Protein AF-0000000082585044 (afdb_homodimer)

InterPro domains:
  IPR000644 CBS domain [PF00571] (3-57)
  IPR000644 CBS domain [PF00571] (98-147)
  IPR000644 CBS domain [PS51371] (7-63)
  IPR000644 CBS domain [PS51371] (92-153)
  IPR000644 CBS domain [SM00116] (10-58)
  IPR000644 CBS domain [SM00116] (99-147)
  IPR046342 CBS domain superfamily [G3DSA:3.10.580.10] (1-152)
  IPR046342 CBS domain superfamily [SSF54631] (1-150)
  IPR051257 Diverse Function CBS-Domain-Containing Protein [PTHR43080] (1-147)

Foldseek 3Di:
DFLLVQFAQPFDAAEQQDAQLRVVVVCVVVVHFKHFYAYPVQAGQWIDGVVLSVVQLPQVCPVPDDPVVCVPVHDDVRSVVSCVVRRGPGPVVRTGGPPAAAAERGDDLVVVCVDVVVDVDQKHFYAYPVRHGRGMDGPVSSVVCCCVCPVVVD/DFQLVQFAQPFDAAEQQDAQLRVVVVCVVVVHFKHFYAYPVQAGQWIDGVVLSVVQLPQPCVVPDDPVVCVPPVDPVRSVVSCVVRRGPGPVVRTGGPPAAAAERGDDLVVVCVDVVVDVDQKHFYAYPVRHGRGMDGPVSSVVCCCVCPVVVD

Solvent-accessible surface area (backbone atoms only — not comparable to full-atom values): 16872 Å² total; per-residue (Å²): 106,42,34,63,78,64,43,44,63,88,62,70,65,40,50,68,79,31,26,38,45,55,50,52,49,50,28,54,77,66,71,45,60,58,33,46,22,23,47,97,82,39,28,65,57,30,37,42,38,48,64,51,51,49,50,66,40,50,61,72,58,61,83,74,52,53,83,62,57,53,66,70,84,46,70,68,67,47,43,48,51,34,42,66,71,43,35,78,38,55,36,67,81,67,32,46,66,67,89,75,70,63,44,40,50,80,35,42,52,66,58,51,48,56,49,48,48,72,36,96,55,59,64,33,46,21,24,48,98,83,41,28,62,60,23,34,39,37,55,66,48,52,52,44,46,44,42,44,56,59,67,62,62,101,105,43,33,63,78,64,42,44,61,88,62,69,68,41,50,65,79,32,27,36,46,54,49,52,51,50,30,52,77,67,72,44,62,56,34,46,23,21,46,98,81,40,26,66,57,31,37,42,38,47,64,49,51,48,50,66,40,50,61,74,58,59,82,75,48,53,82,64,57,48,72,71,70,56,51,75,67,44,47,51,50,34,41,66,70,43,34,78,37,54,36,67,81,68,31,46,65,66,93,75,70,64,44,40,50,80,36,40,52,66,58,50,48,56,49,48,46,71,36,94,56,58,63,34,47,20,25,48,97,82,40,28,63,60,24,35,41,38,56,66,47,51,50,44,47,44,43,43,56,60,68,62,62,101

Nearest PDB structures (foldseek):
  4esy-assembly1_B  TM=7.626E-01  e=1.268E-11  Sphaerobacter thermophilus DSM 20745
  1xkf-assembly2_A  TM=8.809E-01  e=3.007E-10  Mycobacterium 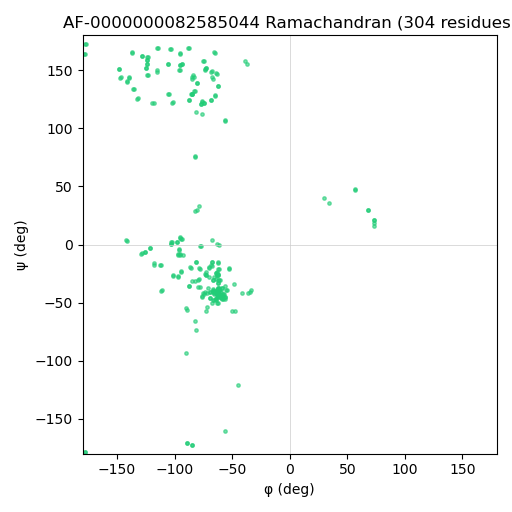tuberculosis
  2o16-assembly2_B  TM=8.945E-01  e=1.053E-09  Vibrio cholerae
  4noc-assembly2_C-2  TM=7.895E-01  e=6.677E-09  Kribbella flavida DSM 17836
  4noc-assembly1_B  TM=7.896E-01  e=2.353E-07  Kribbella flavida DSM 17836

Structure (mmCIF, N/CA/C/O backbone):
data_AF-0000000082585044-model_v1
#
loop_
_entity.id
_entity.type
_entity.pdbx_description
1 polymer 'CBS domain-containing protein'
#
loop_
_atom_site.group_PDB
_atom_site.id
_atom_site.type_symbol
_atom_site.label_atom_id
_atom_site.label_alt_id
_atom_site.label_comp_id
_atom_site.label_asym_id
_atom_site.label_entity_id
_atom_site.label_seq_id
_atom_site.pdbx_PDB_ins_code
_atom_site.Cartn_x
_atom_site.Cartn_y
_atom_site.Cartn_z
_atom_site.occupancy
_atom_site.B_iso_or_equiv
_atom_site.auth_seq_id
_atom_site.auth_comp_id
_atom_site.auth_asym_id
_atom_site.auth_atom_id
_atom_site.pdbx_PDB_model_num
ATOM 1 N N . MET A 1 1 ? -2.727 20.312 13.016 1 83.81 1 MET A N 1
ATOM 2 C CA . MET A 1 1 ? -1.832 19.266 13.484 1 83.81 1 MET A CA 1
ATOM 3 C C . MET A 1 1 ? -0.63 19.109 12.555 1 83.81 1 MET A C 1
ATOM 5 O O . MET A 1 1 ? -0.781 19.109 11.336 1 83.81 1 MET A O 1
ATOM 9 N N . LYS A 1 2 ? 0.474 19.016 13.242 1 92.62 2 LYS A N 1
ATOM 10 C CA . LYS A 1 2 ? 1.707 19 12.461 1 92.62 2 LYS A CA 1
ATOM 11 C C . LYS A 1 2 ? 2.176 17.578 12.188 1 92.62 2 LYS A C 1
ATOM 13 O O . LYS A 1 2 ? 1.853 16.656 12.938 1 92.62 2 LYS A O 1
ATOM 18 N N . VAL A 1 3 ? 2.936 17.438 11.086 1 94.5 3 VAL A N 1
ATOM 19 C CA . VAL A 1 3 ? 3.451 16.141 10.633 1 94.5 3 VAL A CA 1
ATOM 20 C C . VAL A 1 3 ? 4.238 15.477 11.766 1 94.5 3 VAL A C 1
ATOM 22 O O . VAL A 1 3 ? 4.102 14.273 12 1 94.5 3 VAL A O 1
ATOM 25 N N . LYS A 1 4 ? 4.977 16.25 12.5 1 94.44 4 LYS A N 1
ATOM 26 C CA . LYS A 1 4 ? 5.824 15.711 13.562 1 94.44 4 LYS A CA 1
ATOM 27 C C . LYS A 1 4 ? 4.992 15.008 14.633 1 94.44 4 LYS A C 1
ATOM 29 O O . LYS A 1 4 ? 5.5 14.164 15.375 1 94.44 4 LYS A O 1
ATOM 34 N N . ASP A 1 5 ? 3.711 15.328 14.727 1 90.31 5 ASP A N 1
ATOM 35 C CA . ASP A 1 5 ? 2.84 14.812 15.773 1 90.31 5 ASP A CA 1
ATOM 36 C C . ASP A 1 5 ? 2.33 13.414 15.43 1 90.31 5 ASP A C 1
ATOM 38 O O . ASP A 1 5 ? 1.813 12.703 16.297 1 90.31 5 ASP A O 1
ATOM 42 N N . PHE A 1 6 ? 2.48 13 14.148 1 88.69 6 PHE A N 1
ATOM 43 C CA . PHE A 1 6 ? 1.866 11.719 13.82 1 88.69 6 PHE A CA 1
ATOM 44 C C . PHE A 1 6 ? 2.752 10.914 12.875 1 88.69 6 PHE A C 1
ATOM 46 O O . PHE A 1 6 ? 2.395 9.812 12.469 1 88.69 6 PHE A O 1
ATOM 53 N N . MET A 1 7 ? 3.893 11.445 12.578 1 92.19 7 MET A N 1
ATOM 54 C CA . MET A 1 7 ? 4.816 10.688 11.734 1 92.19 7 MET A CA 1
ATOM 55 C C . MET A 1 7 ? 5.469 9.562 12.523 1 92.19 7 MET A C 1
ATOM 57 O O . MET A 1 7 ? 5.488 9.586 13.75 1 92.19 7 MET A O 1
ATOM 61 N N . ILE A 1 8 ? 5.934 8.578 11.75 1 92.62 8 ILE A N 1
ATOM 62 C CA . ILE A 1 8 ? 6.805 7.555 12.32 1 92.62 8 ILE A CA 1
ATOM 63 C C . ILE A 1 8 ? 8.25 8.039 12.305 1 92.62 8 ILE A C 1
ATOM 65 O O . ILE A 1 8 ? 8.758 8.461 11.266 1 92.62 8 ILE A O 1
ATOM 69 N N . THR A 1 9 ? 8.914 7.922 13.492 1 92.81 9 THR A N 1
ATOM 70 C CA . THR A 1 9 ? 10.258 8.484 13.594 1 92.81 9 THR A CA 1
ATOM 71 C C . THR A 1 9 ? 11.312 7.391 13.469 1 92.81 9 THR A C 1
ATOM 73 O O . THR A 1 9 ? 12.477 7.676 13.172 1 92.81 9 THR A O 1
ATOM 76 N N . ASP A 1 10 ? 10.961 6.188 13.828 1 92.44 10 ASP A N 1
ATOM 77 C CA . ASP A 1 10 ? 11.883 5.078 13.625 1 92.44 10 ASP A CA 1
ATOM 78 C C . ASP A 1 10 ? 11.812 4.562 12.188 1 92.44 10 ASP A C 1
ATOM 80 O O . ASP A 1 10 ? 11.344 3.445 11.945 1 92.44 10 ASP A O 1
ATOM 84 N N . VAL A 1 11 ? 12.414 5.363 11.344 1 94.5 11 VAL A N 1
ATOM 85 C CA . VAL A 1 11 ? 12.258 5.125 9.914 1 94.5 11 VAL A CA 1
ATOM 86 C C . VAL A 1 11 ? 13.234 4.047 9.461 1 94.5 11 VAL A C 1
ATOM 88 O O . VAL A 1 11 ? 14.414 4.086 9.805 1 94.5 11 VAL A O 1
ATOM 91 N N . ILE A 1 12 ? 12.734 3.111 8.727 1 96.81 12 ILE A N 1
ATOM 92 C CA . ILE A 1 12 ? 13.57 2.133 8.031 1 96.81 12 ILE A CA 1
ATOM 93 C C . ILE A 1 12 ? 13.969 2.672 6.664 1 96.81 12 ILE A C 1
ATOM 95 O O . ILE A 1 12 ? 13.117 3.115 5.891 1 96.81 12 ILE A O 1
ATOM 99 N N . THR A 1 13 ? 15.234 2.725 6.418 1 97.75 13 THR A N 1
ATOM 100 C CA . THR A 1 13 ? 15.75 3.24 5.152 1 97.75 13 THR A CA 1
ATOM 101 C C . THR A 1 13 ? 16.641 2.207 4.469 1 97.75 13 THR A C 1
ATOM 103 O O . THR A 1 13 ? 17.047 1.228 5.094 1 97.75 13 THR A O 1
ATOM 106 N N . ALA A 1 14 ? 16.797 2.365 3.209 1 98 14 ALA A N 1
ATOM 107 C CA . ALA A 1 14 ? 17.844 1.666 2.465 1 98 14 ALA A CA 1
ATOM 108 C C . ALA A 1 14 ? 18.984 2.611 2.105 1 98 14 ALA A C 1
ATOM 110 O O . ALA A 1 14 ? 18.797 3.828 2.041 1 98 14 ALA A O 1
ATOM 111 N N . ASN A 1 15 ? 20.047 1.96 1.933 1 97.38 15 ASN A N 1
ATOM 112 C CA . ASN A 1 15 ? 21.234 2.711 1.522 1 97.38 15 ASN A CA 1
ATOM 113 C C . ASN A 1 15 ? 21.391 2.73 0.004 1 97.38 15 ASN A C 1
ATOM 115 O O . ASN A 1 15 ? 20.969 1.797 -0.679 1 97.38 15 ASN A O 1
ATOM 119 N N . GLU A 1 16 ? 22.109 3.803 -0.477 1 96.56 16 GLU A N 1
ATOM 120 C CA . GLU A 1 16 ? 22.281 3.963 -1.918 1 96.56 16 GLU A CA 1
ATOM 121 C C . GLU A 1 16 ? 23.047 2.781 -2.518 1 96.56 16 GLU A C 1
ATOM 123 O O . GLU A 1 16 ? 22.969 2.537 -3.723 1 96.56 16 GLU A O 1
ATOM 128 N N . ASN A 1 17 ? 23.703 2.002 -1.692 1 97.81 17 ASN A N 1
ATOM 129 C CA . ASN A 1 17 ? 24.5 0.882 -2.178 1 97.81 17 ASN A CA 1
ATOM 130 C C . ASN A 1 17 ? 23.781 -0.448 -1.976 1 97.81 17 ASN A C 1
ATOM 132 O O . ASN A 1 17 ? 24.312 -1.506 -2.312 1 97.81 17 ASN A O 1
ATOM 136 N N . SER A 1 18 ? 22.625 -0.39 -1.48 1 98 18 SER A N 1
ATOM 137 C CA . SER A 1 18 ? 21.859 -1.611 -1.274 1 98 18 SER A CA 1
ATOM 138 C C . SER A 1 18 ? 21.547 -2.299 -2.6 1 98 18 SER A C 1
ATOM 140 O O . SER A 1 18 ? 21.375 -1.636 -3.623 1 98 18 SER A O 1
ATOM 142 N N . THR A 1 19 ? 21.484 -3.59 -2.553 1 98.12 19 THR A N 1
ATOM 143 C CA . THR A 1 19 ? 21.016 -4.352 -3.705 1 98.12 19 THR A CA 1
ATOM 144 C C . THR A 1 19 ? 19.5 -4.508 -3.666 1 98.12 19 THR A C 1
ATOM 146 O O . THR A 1 19 ? 18.875 -4.246 -2.641 1 98.12 19 THR A O 1
ATOM 149 N N . ILE A 1 20 ? 18.969 -4.98 -4.773 1 97.38 20 ILE A N 1
ATOM 150 C CA . ILE A 1 20 ? 17.547 -5.273 -4.852 1 97.38 20 ILE A CA 1
ATOM 151 C C . ILE A 1 20 ? 17.172 -6.352 -3.834 1 97.38 20 ILE A C 1
ATOM 153 O O . ILE A 1 20 ? 16.188 -6.23 -3.121 1 97.38 20 ILE A O 1
ATOM 157 N N . LYS A 1 21 ? 18.031 -7.305 -3.697 1 96.81 21 LYS A N 1
ATOM 158 C CA . LYS A 1 21 ? 17.812 -8.375 -2.732 1 96.81 21 LYS A CA 1
ATOM 159 C C . LYS A 1 21 ? 17.797 -7.836 -1.305 1 96.81 21 LYS A C 1
ATOM 161 O O . LYS A 1 21 ? 16.953 -8.234 -0.493 1 96.81 21 LYS A O 1
ATOM 166 N N . ASP A 1 22 ? 18.688 -6.941 -1.011 1 97.25 22 ASP A N 1
ATOM 167 C CA . ASP A 1 22 ? 18.734 -6.332 0.314 1 97.25 22 ASP A CA 1
ATOM 168 C C . ASP A 1 22 ? 17.422 -5.617 0.641 1 97.25 22 ASP A C 1
ATOM 170 O O . ASP A 1 22 ? 16.891 -5.754 1.745 1 97.25 22 ASP A O 1
ATOM 174 N N . VAL A 1 23 ? 16.969 -4.879 -0.297 1 97.75 23 VAL A N 1
ATOM 175 C CA . VAL A 1 23 ? 15.758 -4.086 -0.083 1 97.75 23 VAL A CA 1
ATOM 176 C C . VAL A 1 23 ? 14.547 -5.008 0.022 1 97.75 23 VAL A C 1
ATOM 178 O O . VAL A 1 23 ? 13.664 -4.797 0.862 1 97.75 23 VAL A O 1
ATOM 181 N N . MET A 1 24 ? 14.484 -6.031 -0.797 1 96.75 24 MET A N 1
ATOM 182 C CA . MET A 1 24 ? 13.398 -7.008 -0.676 1 96.75 24 MET A CA 1
ATOM 183 C C . MET A 1 24 ? 13.359 -7.602 0.728 1 96.75 24 MET A C 1
ATOM 185 O O . MET A 1 24 ? 12.297 -7.684 1.34 1 96.75 24 MET A O 1
ATOM 189 N N . LYS A 1 25 ? 14.5 -7.953 1.212 1 96.88 25 LYS A N 1
ATOM 190 C CA . LYS A 1 25 ? 14.602 -8.5 2.562 1 96.88 25 LYS A CA 1
ATOM 191 C C . LYS A 1 25 ? 14.117 -7.492 3.602 1 96.88 25 LYS A C 1
ATOM 193 O O . LYS A 1 25 ? 13.391 -7.848 4.531 1 96.88 25 LYS A O 1
ATOM 198 N N . THR A 1 26 ? 14.539 -6.309 3.438 1 97.31 26 THR A N 1
ATOM 199 C CA . THR A 1 26 ? 14.156 -5.238 4.348 1 97.31 26 THR A CA 1
ATOM 200 C C . THR A 1 26 ? 12.633 -5.082 4.387 1 97.31 26 THR A C 1
ATOM 202 O O . THR A 1 26 ? 12.047 -4.973 5.465 1 97.31 26 THR A O 1
ATOM 205 N N . LEU A 1 27 ? 11.977 -5.082 3.215 1 95.81 27 LEU A N 1
ATOM 206 C CA . LEU A 1 27 ? 10.531 -4.914 3.143 1 95.81 27 LEU A CA 1
ATOM 207 C C . LEU A 1 27 ? 9.812 -6.086 3.803 1 95.81 27 LEU A C 1
ATOM 209 O O . LEU A 1 27 ? 8.852 -5.887 4.551 1 95.81 27 LEU A O 1
ATOM 213 N N . VAL A 1 28 ? 10.336 -7.266 3.58 1 94.62 28 VAL A N 1
ATOM 214 C CA . VAL A 1 28 ? 9.711 -8.477 4.105 1 94.62 28 VAL A CA 1
ATOM 215 C C . VAL A 1 28 ? 9.852 -8.516 5.625 1 94.62 28 VAL A C 1
ATOM 217 O O . VAL A 1 28 ? 8.859 -8.695 6.34 1 94.62 28 VAL A O 1
ATOM 220 N N . ILE A 1 29 ? 11.008 -8.242 6.156 1 95.38 29 ILE A N 1
ATOM 221 C CA . ILE A 1 29 ? 11.312 -8.344 7.578 1 95.38 29 ILE A CA 1
ATOM 222 C C . ILE A 1 29 ? 10.516 -7.301 8.359 1 95.38 29 ILE A C 1
ATOM 224 O O . ILE A 1 29 ? 9.992 -7.59 9.438 1 95.38 29 ILE A O 1
ATOM 228 N N . ASN A 1 30 ? 10.406 -6.18 7.777 1 94.31 30 ASN A N 1
ATOM 229 C CA . ASN A 1 30 ? 9.773 -5.082 8.5 1 94.31 30 ASN A CA 1
ATOM 230 C C . ASN A 1 30 ? 8.297 -4.953 8.148 1 94.31 30 ASN A C 1
ATOM 232 O O . ASN A 1 30 ? 7.598 -4.102 8.695 1 94.31 30 ASN A O 1
ATOM 236 N N . LYS A 1 31 ? 7.793 -5.734 7.215 1 91.12 31 LYS A N 1
ATOM 237 C CA . LYS A 1 31 ? 6.395 -5.754 6.789 1 91.12 31 LYS A CA 1
ATOM 238 C C . LYS A 1 31 ? 5.945 -4.375 6.32 1 91.12 31 LYS A C 1
ATOM 240 O O . LYS A 1 31 ? 4.902 -3.875 6.754 1 91.12 31 LYS A O 1
ATOM 245 N N . ILE A 1 32 ? 6.789 -3.789 5.48 1 91.88 32 ILE A N 1
ATOM 246 C CA . ILE A 1 32 ? 6.473 -2.482 4.914 1 91.88 32 ILE A CA 1
ATOM 247 C C . ILE A 1 32 ? 6.508 -2.559 3.389 1 91.88 32 ILE A C 1
ATOM 249 O O . ILE A 1 32 ? 7.07 -3.496 2.82 1 91.88 32 ILE A O 1
ATOM 253 N N . GLY A 1 33 ? 5.887 -1.577 2.713 1 91.75 33 GLY A N 1
ATOM 254 C CA . GLY A 1 33 ? 5.711 -1.646 1.27 1 91.75 33 GLY A CA 1
ATOM 255 C C . GLY A 1 33 ? 6.68 -0.759 0.51 1 91.75 33 GLY A C 1
ATOM 256 O O . GLY A 1 33 ? 6.613 -0.665 -0.718 1 91.75 33 GLY A O 1
ATOM 257 N N . GLY A 1 34 ? 7.551 -0.061 1.236 1 93.62 34 GLY A N 1
ATOM 258 C CA . GLY A 1 34 ? 8.531 0.832 0.634 1 93.62 34 GLY A CA 1
ATOM 259 C C . GLY A 1 34 ? 9.438 1.492 1.651 1 93.62 34 GLY A C 1
ATOM 260 O O . GLY A 1 34 ? 9.164 1.462 2.852 1 93.62 34 GLY A O 1
ATOM 261 N N . VAL A 1 35 ? 10.523 2.031 1.113 1 96.5 35 VAL A N 1
ATOM 262 C CA . VAL A 1 35 ? 11.484 2.691 1.988 1 96.5 35 VAL A CA 1
ATOM 263 C C . VAL A 1 35 ? 12.141 3.861 1.253 1 96.5 35 VAL A C 1
ATOM 265 O O . VAL A 1 35 ? 12.367 3.793 0.043 1 96.5 35 VAL A O 1
ATOM 268 N N . PRO A 1 36 ? 12.383 4.906 2.02 1 97.56 36 PRO A N 1
ATOM 269 C CA . PRO A 1 36 ? 13.289 5.906 1.45 1 97.56 36 PRO A CA 1
ATOM 270 C C . PRO A 1 36 ? 14.719 5.391 1.309 1 97.56 36 PRO A C 1
ATOM 272 O O . PRO A 1 36 ? 15.148 4.527 2.078 1 97.56 36 PRO A O 1
ATOM 275 N N . ILE A 1 37 ? 15.398 5.898 0.298 1 98.5 37 ILE A N 1
ATOM 276 C CA . ILE A 1 37 ? 16.812 5.621 0.108 1 98.5 37 ILE A CA 1
ATOM 277 C C . ILE A 1 37 ? 17.641 6.852 0.495 1 98.5 37 ILE A C 1
ATOM 279 O O . ILE A 1 37 ? 17.344 7.969 0.066 1 98.5 37 ILE A O 1
ATOM 283 N N . VAL A 1 38 ? 18.625 6.609 1.318 1 98.5 38 VAL A N 1
ATOM 284 C CA . VAL A 1 38 ? 19.406 7.734 1.824 1 98.5 38 VAL A CA 1
ATOM 285 C C . VAL A 1 38 ? 20.875 7.52 1.507 1 98.5 38 VAL A C 1
ATOM 287 O O . VAL A 1 38 ? 21.312 6.387 1.281 1 98.5 38 VAL A O 1
ATOM 290 N N . ASN A 1 39 ? 21.594 8.602 1.439 1 98.19 39 ASN A N 1
ATOM 291 C CA . ASN A 1 39 ? 23.047 8.516 1.284 1 98.19 39 ASN A CA 1
ATOM 292 C C . ASN A 1 39 ? 23.75 8.445 2.635 1 98.19 39 ASN A C 1
ATOM 294 O O . ASN A 1 39 ? 23.109 8.25 3.668 1 98.19 39 ASN A O 1
ATOM 298 N N . GLU A 1 40 ? 25.062 8.547 2.629 1 97.12 40 GLU A N 1
ATOM 299 C CA . GLU A 1 40 ? 25.891 8.406 3.83 1 97.12 40 GLU A CA 1
ATOM 300 C C . GLU A 1 40 ? 25.562 9.5 4.844 1 97.12 40 GLU A C 1
ATOM 302 O O . GLU A 1 40 ? 25.766 9.32 6.047 1 97.12 40 GLU A O 1
ATOM 307 N N . GLU A 1 41 ? 25.062 10.602 4.383 1 97.56 41 GLU A N 1
ATOM 308 C CA . GLU A 1 41 ? 24.734 11.711 5.262 1 97.56 41 GLU A CA 1
ATOM 309 C C . GLU A 1 41 ? 23.266 11.648 5.703 1 97.56 41 GLU A C 1
ATOM 311 O O . GLU A 1 41 ? 22.734 12.617 6.25 1 97.56 41 GLU A O 1
ATOM 316 N N . ASN A 1 42 ? 22.562 10.641 5.359 1 97.31 42 ASN A N 1
ATOM 317 C CA . ASN A 1 42 ? 21.156 10.406 5.699 1 97.31 42 ASN A CA 1
ATOM 318 C C . ASN A 1 42 ? 20.234 11.328 4.918 1 97.31 42 ASN A C 1
ATOM 320 O O . ASN A 1 42 ? 19.109 11.594 5.348 1 97.31 42 ASN A O 1
ATOM 324 N N . LYS A 1 43 ? 20.734 11.82 3.834 1 98.19 43 LYS A N 1
ATOM 325 C CA . LYS A 1 43 ? 19.922 12.656 2.965 1 98.19 43 LYS A CA 1
ATOM 326 C C . LYS A 1 43 ? 19.094 11.805 1.999 1 98.19 43 LYS A C 1
ATOM 328 O O . LYS A 1 43 ? 19.594 10.805 1.475 1 98.19 43 LYS A O 1
ATOM 333 N N . LEU A 1 44 ? 17.891 12.266 1.755 1 98.19 44 LEU A N 1
ATOM 334 C CA . LEU A 1 44 ? 17 11.562 0.854 1 98.19 44 LEU A CA 1
ATOM 335 C C . LEU A 1 44 ? 17.5 11.617 -0.582 1 98.19 44 LEU A C 1
ATOM 337 O O . LEU A 1 44 ? 17.703 12.703 -1.137 1 98.19 44 LEU A O 1
ATOM 341 N N . ILE A 1 45 ? 17.672 10.453 -1.191 1 97.75 45 ILE A N 1
ATOM 342 C CA . ILE A 1 45 ? 18.172 10.477 -2.562 1 97.75 45 ILE A CA 1
ATOM 343 C C . ILE A 1 45 ? 17.266 9.633 -3.457 1 97.75 45 ILE A C 1
ATOM 345 O O . ILE A 1 45 ? 17.453 9.594 -4.676 1 97.75 45 ILE A O 1
ATOM 349 N N . GLY A 1 46 ? 16.328 8.945 -2.859 1 96.94 46 GLY A N 1
ATOM 350 C CA . GLY A 1 46 ? 15.391 8.141 -3.633 1 96.94 46 GLY A CA 1
ATOM 351 C C . GLY A 1 46 ? 14.344 7.453 -2.775 1 96.94 46 GLY A C 1
ATOM 352 O O . GLY A 1 46 ? 14.367 7.562 -1.549 1 96.94 46 GLY A O 1
ATOM 353 N N . ILE A 1 47 ? 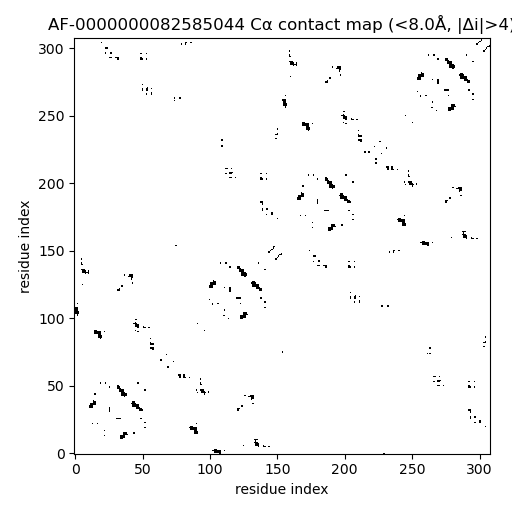13.406 6.848 -3.418 1 96.25 47 ILE A N 1
ATOM 354 C CA . ILE A 1 47 ? 12.398 6.012 -2.775 1 96.25 47 ILE A CA 1
ATOM 355 C C . ILE A 1 47 ? 12.133 4.773 -3.629 1 96.25 47 ILE A C 1
ATOM 357 O O . ILE A 1 47 ? 12.2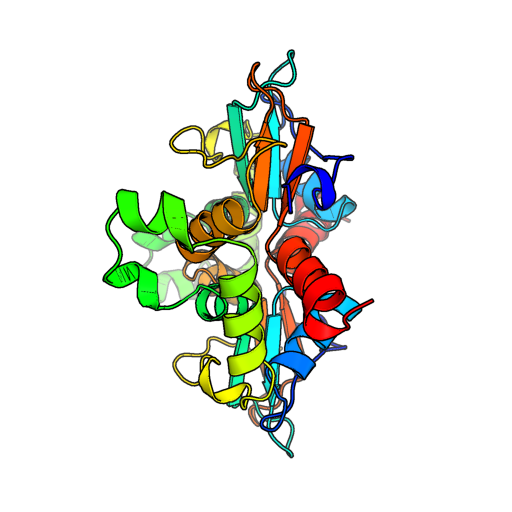03 4.832 -4.859 1 96.25 47 ILE A O 1
ATOM 361 N N . VAL A 1 48 ? 11.898 3.676 -2.986 1 95.62 48 VAL A N 1
ATOM 362 C CA . VAL A 1 48 ? 11.539 2.447 -3.689 1 95.62 48 VAL A CA 1
ATOM 363 C C . VAL A 1 48 ? 10.383 1.758 -2.969 1 95.62 48 VAL A C 1
ATOM 365 O O . VAL A 1 48 ? 10.352 1.71 -1.737 1 95.62 48 VAL A O 1
ATOM 368 N N . SER A 1 49 ? 9.383 1.319 -3.689 1 93.44 49 SER A N 1
ATOM 369 C CA . SER A 1 49 ? 8.227 0.629 -3.135 1 93.44 49 SER A CA 1
ATOM 370 C C . SER A 1 49 ? 8.156 -0.814 -3.623 1 93.44 49 SER A C 1
ATOM 372 O O . SER A 1 49 ? 8.914 -1.214 -4.508 1 93.44 49 SER A O 1
ATOM 374 N N . ASP A 1 50 ? 7.273 -1.555 -2.984 1 92.94 50 ASP A N 1
ATOM 375 C CA . ASP A 1 50 ? 7.027 -2.924 -3.428 1 92.94 50 ASP A CA 1
ATOM 376 C C . ASP A 1 50 ? 6.477 -2.949 -4.852 1 92.94 50 ASP A C 1
ATOM 378 O O . ASP A 1 50 ? 6.723 -3.895 -5.602 1 92.94 50 ASP A O 1
ATOM 382 N N . GLY A 1 51 ? 5.832 -1.901 -5.242 1 90.81 51 GLY A N 1
ATOM 383 C CA . GLY A 1 51 ? 5.406 -1.805 -6.629 1 90.81 51 GLY A CA 1
ATOM 384 C C . GLY A 1 51 ? 6.566 -1.719 -7.605 1 90.81 51 GLY A C 1
ATOM 385 O O . GLY A 1 51 ? 6.531 -2.324 -8.68 1 90.81 51 GLY A O 1
ATOM 386 N N . ASP A 1 52 ? 7.52 -0.975 -7.273 1 90.94 52 ASP A N 1
ATOM 387 C CA . ASP A 1 52 ? 8.719 -0.866 -8.102 1 90.94 52 ASP A CA 1
ATOM 388 C C . ASP A 1 52 ? 9.406 -2.223 -8.258 1 90.94 52 ASP A C 1
ATOM 390 O O . ASP A 1 52 ? 9.859 -2.572 -9.344 1 90.94 52 ASP A O 1
ATOM 394 N N . LEU A 1 53 ? 9.445 -2.951 -7.152 1 93.25 53 LEU A N 1
ATOM 395 C CA . LEU A 1 53 ? 10.094 -4.258 -7.168 1 93.25 53 LEU A CA 1
ATOM 396 C C . LEU A 1 53 ? 9.328 -5.234 -8.055 1 93.25 53 LEU A C 1
ATOM 398 O O . LEU A 1 53 ? 9.914 -5.895 -8.914 1 93.25 53 LEU A O 1
ATOM 402 N N . ILE A 1 54 ? 8.062 -5.277 -7.875 1 90.62 54 ILE A N 1
ATOM 403 C CA . ILE A 1 54 ? 7.215 -6.223 -8.602 1 90.62 54 ILE A CA 1
ATOM 404 C C . ILE A 1 54 ? 7.293 -5.934 -10.102 1 90.62 54 ILE A C 1
ATOM 406 O O . ILE A 1 54 ? 7.383 -6.859 -10.906 1 90.62 54 ILE A O 1
ATOM 410 N N . ARG A 1 55 ? 7.266 -4.695 -10.484 1 89.25 55 ARG A N 1
ATOM 411 C CA . ARG A 1 55 ? 7.312 -4.312 -11.891 1 89.25 55 ARG A CA 1
ATOM 412 C C . ARG A 1 55 ? 8.633 -4.734 -12.531 1 89.25 55 ARG A C 1
ATOM 414 O O . ARG A 1 55 ? 8.688 -4.984 -13.734 1 89.25 55 ARG A O 1
ATOM 421 N N . ASN A 1 56 ? 9.625 -4.863 -11.695 1 88.19 56 ASN A N 1
ATOM 422 C CA . ASN A 1 56 ? 10.938 -5.211 -12.234 1 88.19 56 ASN A CA 1
ATOM 423 C C . ASN A 1 56 ? 11.203 -6.711 -12.133 1 88.19 56 ASN A C 1
ATOM 425 O O . ASN A 1 56 ? 12.234 -7.191 -12.594 1 88.19 56 ASN A O 1
ATOM 429 N N . LEU A 1 57 ? 10.336 -7.395 -11.445 1 82.56 57 LEU A N 1
ATOM 430 C CA . LEU A 1 57 ? 10.461 -8.844 -11.344 1 82.56 57 LEU A CA 1
ATOM 431 C C . LEU A 1 57 ? 9.789 -9.531 -12.531 1 82.56 57 LEU A C 1
ATOM 433 O O . LEU A 1 57 ? 10.062 -10.695 -12.82 1 82.56 57 LEU A O 1
ATOM 437 N N . LYS A 1 58 ? 8.859 -8.758 -13.203 1 72.19 58 LYS A N 1
ATOM 438 C CA . LYS A 1 58 ? 8.148 -9.352 -14.336 1 72.19 58 LYS A CA 1
ATOM 439 C C . LYS A 1 58 ? 9.102 -9.672 -15.484 1 72.19 58 LYS A C 1
ATOM 441 O O . LYS A 1 58 ? 9.961 -8.852 -15.828 1 72.19 58 LYS A O 1
ATOM 446 N N . PRO A 1 59 ? 9.055 -10.867 -15.945 1 58.62 59 PRO A N 1
ATOM 447 C CA . PRO A 1 59 ? 9.898 -11.195 -17.094 1 58.62 59 PRO A CA 1
ATOM 448 C C . PRO A 1 59 ? 9.648 -10.289 -18.297 1 58.62 59 PRO A C 1
ATOM 450 O O . PRO A 1 59 ? 8.516 -9.828 -18.5 1 58.62 59 PRO A O 1
ATOM 453 N N . GLN A 1 60 ? 10.586 -9.289 -18.688 1 53.16 60 GLN A N 1
ATOM 454 C CA . GLN A 1 60 ? 10.562 -8.305 -19.766 1 53.16 60 GLN A CA 1
ATOM 455 C C . GLN A 1 60 ? 9.859 -8.867 -21 1 53.16 60 GLN A C 1
ATOM 457 O O . GLN A 1 60 ? 9.516 -8.117 -21.922 1 53.16 60 GLN A O 1
ATOM 462 N N . ASN A 1 61 ? 10.07 -10.016 -21.328 1 46.34 61 ASN A N 1
ATOM 463 C CA . ASN A 1 61 ? 9.664 -10.391 -22.672 1 46.34 61 ASN A CA 1
ATOM 464 C C . ASN A 1 61 ? 8.164 -10.234 -22.875 1 46.34 61 ASN A C 1
ATOM 466 O O . ASN A 1 61 ? 7.582 -10.852 -23.766 1 46.34 61 ASN A O 1
ATOM 470 N N . GLU A 1 62 ? 7.539 -9.828 -21.891 1 48.81 62 GLU A N 1
ATOM 471 C CA . GLU A 1 62 ? 6.113 -9.797 -22.172 1 48.81 62 GLU A CA 1
ATOM 472 C C . GLU A 1 62 ? 5.801 -8.828 -23.312 1 48.81 62 GLU A C 1
ATOM 474 O O . GLU A 1 62 ? 4.672 -8.773 -23.812 1 48.81 62 GLU A O 1
ATOM 479 N N . MET A 1 63 ? 6.539 -7.723 -23.547 1 41.97 63 MET A N 1
ATOM 480 C CA . MET A 1 63 ? 6.195 -7.008 -24.781 1 41.97 63 MET A CA 1
ATOM 481 C C . MET A 1 63 ? 6.141 -7.961 -25.969 1 41.97 63 MET A C 1
ATOM 483 O O . MET A 1 63 ? 5.301 -7.805 -26.859 1 41.97 63 MET A O 1
ATOM 487 N N . LEU A 1 64 ? 7.246 -8.766 -26.344 1 37.69 64 LEU A N 1
ATOM 488 C CA . LEU A 1 64 ? 7.309 -9.516 -27.594 1 37.69 64 LEU A CA 1
ATOM 489 C C . LEU A 1 64 ? 6.508 -10.805 -27.5 1 37.69 64 LEU A C 1
ATOM 491 O O . LEU A 1 64 ? 6.359 -11.523 -28.484 1 37.69 64 LEU A O 1
ATOM 495 N N . TYR A 1 65 ? 6.41 -11.562 -26.422 1 38.97 65 TYR A N 1
ATOM 496 C CA . TYR A 1 65 ? 5.797 -12.875 -26.641 1 38.97 65 TYR A CA 1
ATOM 497 C C . TYR A 1 65 ? 4.285 -12.75 -26.781 1 38.97 65 TYR A C 1
ATOM 499 O O . TYR A 1 65 ? 3.639 -12.055 -26 1 38.97 65 TYR A O 1
ATOM 507 N N . ASN A 1 66 ? 3.736 -13.023 -28.016 1 39.56 66 ASN A N 1
ATOM 508 C CA . ASN A 1 66 ? 2.365 -13.359 -28.375 1 39.56 66 ASN A CA 1
ATOM 509 C C . ASN A 1 66 ? 1.715 -14.273 -27.344 1 39.56 66 ASN A C 1
ATOM 511 O O . ASN A 1 66 ? 2.41 -14.961 -26.594 1 39.56 66 ASN A O 1
ATOM 515 N N . ILE A 1 67 ? 0.308 -14.367 -27.219 1 38.66 67 ILE A N 1
ATOM 516 C CA . ILE A 1 67 ? -0.557 -15.219 -26.406 1 38.66 67 ILE A CA 1
ATOM 517 C C . ILE A 1 67 ? -0.004 -16.641 -26.391 1 38.66 67 ILE A C 1
ATOM 519 O O . ILE A 1 67 ? -0.042 -17.312 -25.359 1 38.66 67 ILE A O 1
ATOM 523 N N . TYR A 1 68 ? 0.461 -17.156 -27.531 1 40 68 TYR A N 1
ATOM 524 C CA . TYR A 1 68 ? 0.842 -18.531 -27.812 1 40 68 TYR A CA 1
ATOM 525 C C . TYR A 1 68 ? 2.158 -18.891 -27.125 1 40 68 TYR A C 1
ATOM 527 O O . TYR A 1 68 ? 2.281 -19.953 -26.516 1 40 68 TYR A O 1
ATOM 535 N N . THR A 1 69 ? 3.205 -18.156 -27.406 1 41.56 69 THR A N 1
ATOM 536 C CA . THR A 1 69 ? 4.512 -18.5 -26.844 1 41.56 69 THR A CA 1
ATOM 537 C C . THR A 1 69 ? 4.508 -18.344 -25.328 1 41.56 69 THR A C 1
ATOM 539 O O . THR A 1 69 ? 5.301 -18.969 -24.641 1 41.56 69 THR A O 1
ATOM 542 N N . PHE A 1 70 ? 3.729 -17.516 -24.859 1 40.28 70 PHE A N 1
ATOM 543 C CA . PHE A 1 70 ? 3.426 -17.375 -23.438 1 40.28 70 PHE A CA 1
ATOM 544 C C . PHE A 1 70 ? 2.916 -18.688 -22.859 1 40.28 70 PHE A C 1
ATOM 546 O O . PHE A 1 70 ? 3.297 -19.078 -21.766 1 40.28 70 PHE A O 1
ATOM 553 N N . LEU A 1 71 ? 2.135 -19.484 -23.656 1 40.19 71 LEU A N 1
ATOM 554 C CA . LEU A 1 71 ? 1.513 -20.766 -23.328 1 40.19 71 LEU A CA 1
ATOM 555 C C . LEU A 1 71 ? 2.566 -21.844 -23.141 1 40.19 71 LEU A C 1
ATOM 557 O O . LEU A 1 71 ? 2.387 -22.766 -22.328 1 40.19 71 LEU A O 1
ATOM 561 N N . LEU A 1 72 ? 3.58 -22.094 -24.062 1 39.44 72 LEU A N 1
ATOM 562 C CA . LEU A 1 72 ? 4.484 -23.234 -24.109 1 39.44 72 LEU A CA 1
ATOM 563 C C . LEU A 1 72 ? 5.648 -23.047 -23.141 1 39.44 72 LEU A C 1
ATOM 565 O O . LEU A 1 72 ? 6.102 -24.016 -22.531 1 39.44 72 LEU A O 1
ATOM 569 N N . TYR A 1 73 ? 6.688 -22.172 -23.375 1 43.19 73 TYR 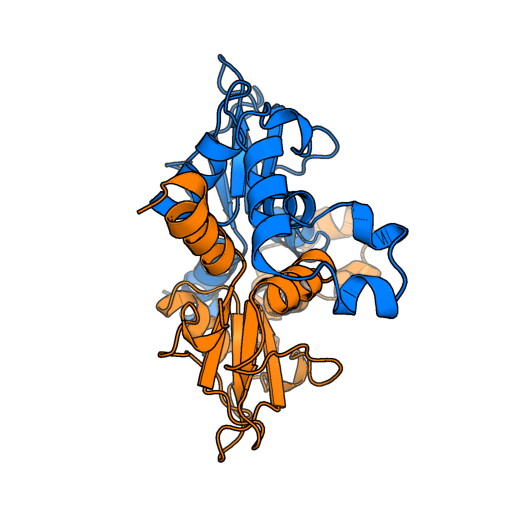A N 1
ATOM 570 C CA . TYR A 1 73 ? 7.949 -22.062 -22.656 1 43.19 73 TYR A CA 1
ATOM 571 C C . TYR A 1 73 ? 7.762 -21.312 -21.344 1 43.19 73 TYR A C 1
ATOM 573 O O . TYR A 1 73 ? 7.863 -20.078 -21.312 1 43.19 73 TYR A O 1
ATOM 581 N N . VAL A 1 74 ? 6.656 -21.438 -20.703 1 43.22 74 VAL A N 1
ATOM 582 C CA . VAL A 1 74 ? 5.828 -20.844 -19.656 1 43.22 74 VAL A CA 1
ATOM 583 C C . VAL A 1 74 ? 6.699 -20.484 -18.453 1 43.22 74 VAL A C 1
ATOM 585 O O . VAL A 1 74 ? 6.672 -19.344 -17.984 1 43.22 74 VAL A O 1
ATOM 588 N N . GLY A 1 75 ? 6.453 -21.062 -17.078 1 47.88 75 GLY A N 1
ATOM 589 C CA . GLY A 1 75 ? 5.996 -20.734 -15.734 1 47.88 75 GLY A CA 1
ATOM 590 C C . GLY A 1 75 ? 7.117 -20.281 -14.82 1 47.88 75 GLY A C 1
ATOM 591 O O . GLY A 1 75 ? 7.34 -19.078 -14.648 1 47.88 75 GLY A O 1
ATOM 592 N N . LYS A 1 76 ? 7.629 -21.297 -14.109 1 54.97 76 LYS A N 1
ATOM 593 C CA . LYS A 1 76 ? 8.523 -21.203 -12.953 1 54.97 76 LYS A CA 1
ATOM 594 C C . LYS A 1 76 ? 9.914 -20.75 -13.375 1 54.97 76 LYS A C 1
ATOM 596 O O . LYS A 1 76 ? 10.516 -19.891 -12.719 1 54.97 76 LYS A O 1
ATOM 601 N N . GLU A 1 77 ? 10.492 -21.141 -14.508 1 60.88 77 GLU A N 1
ATOM 602 C CA . GLU A 1 77 ? 11.875 -20.906 -14.93 1 60.88 77 GLU A CA 1
ATOM 603 C C . GLU A 1 77 ? 12.094 -19.453 -15.32 1 60.88 77 GLU A C 1
ATOM 605 O O . GLU A 1 77 ? 13.141 -18.875 -15.008 1 60.88 77 GLU A O 1
ATOM 610 N N . GLU A 1 78 ? 11.07 -18.891 -15.703 1 77 78 GLU A N 1
ATOM 611 C CA . GLU A 1 78 ? 11.25 -17.531 -16.188 1 77 78 GLU A CA 1
ATOM 612 C C . GLU A 1 78 ? 11.297 -16.531 -15.031 1 77 78 GLU A C 1
ATOM 614 O O . GLU A 1 78 ? 12.148 -15.633 -15.016 1 77 78 GLU A O 1
ATOM 619 N N . LEU A 1 79 ? 10.57 -16.891 -14.031 1 82.88 79 LEU A N 1
ATOM 620 C CA . LEU A 1 79 ? 10.586 -15.992 -12.883 1 82.88 79 LEU A CA 1
ATOM 621 C C . LEU A 1 79 ? 11.891 -16.125 -12.102 1 82.88 79 LEU A C 1
ATOM 623 O O . LEU A 1 79 ? 12.477 -15.109 -11.688 1 82.88 79 LEU A O 1
ATOM 627 N N . GLU A 1 80 ? 12.273 -17.344 -11.969 1 87.12 80 GLU A N 1
ATOM 628 C CA . GLU A 1 80 ? 13.523 -17.562 -11.258 1 87.12 80 GLU A CA 1
ATOM 629 C C . GLU A 1 80 ? 14.695 -16.891 -11.977 1 87.12 80 GLU A C 1
ATOM 631 O O . GLU A 1 80 ? 15.555 -16.281 -11.336 1 87.12 80 GLU A O 1
ATOM 636 N N . ASP A 1 81 ? 14.695 -17.062 -13.258 1 86.56 81 ASP A N 1
ATOM 637 C CA . ASP A 1 81 ? 15.766 -16.453 -14.039 1 86.56 81 ASP A CA 1
ATOM 638 C C . ASP A 1 81 ? 15.727 -14.922 -13.93 1 86.56 81 ASP A C 1
ATOM 640 O O . ASP A 1 81 ? 16.766 -14.281 -13.82 1 86.56 81 ASP A O 1
ATOM 644 N N . SER A 1 82 ? 14.562 -14.414 -13.992 1 86.38 82 SER A N 1
ATOM 645 C CA . SER A 1 82 ? 14.398 -12.969 -13.875 1 86.38 82 SER A CA 1
ATOM 646 C C . SER A 1 82 ? 14.883 -12.469 -12.516 1 86.38 82 SER A C 1
ATOM 648 O O . SER A 1 82 ? 15.625 -11.484 -12.438 1 86.38 82 SER A O 1
ATOM 650 N N . VAL A 1 83 ? 14.547 -13.188 -11.5 1 90.38 83 VAL A N 1
ATOM 651 C CA . VAL A 1 83 ? 14.93 -12.805 -10.141 1 90.38 83 VAL A CA 1
ATOM 652 C C . VAL A 1 83 ? 16.438 -12.906 -9.984 1 90.38 83 VAL A C 1
ATOM 654 O O . VAL A 1 83 ? 17.078 -12 -9.43 1 90.38 83 VAL A O 1
ATOM 657 N N . GLN A 1 84 ? 17 -13.914 -10.531 1 90.81 84 GLN A N 1
ATOM 658 C CA . GLN A 1 84 ? 18.438 -14.125 -10.422 1 90.81 84 GLN A CA 1
ATOM 659 C C . GLN A 1 84 ? 19.219 -13.039 -11.156 1 90.81 84 GLN A C 1
ATOM 661 O O . GLN A 1 84 ? 20.297 -12.641 -10.727 1 90.81 84 GLN A O 1
ATOM 666 N N . SER A 1 85 ? 18.609 -12.57 -12.156 1 90.88 85 SER A N 1
ATOM 667 C CA . SER A 1 85 ? 19.297 -11.586 -12.992 1 90.88 85 SER A CA 1
ATOM 668 C C . SER A 1 85 ? 19.281 -10.203 -12.344 1 90.88 85 SER A C 1
ATOM 670 O O . SER A 1 85 ? 20.172 -9.383 -12.609 1 90.88 85 SER A O 1
ATOM 672 N N . ILE A 1 86 ? 18.359 -9.992 -11.453 1 93.12 86 ILE A N 1
ATOM 673 C CA . ILE A 1 86 ? 18.203 -8.609 -11.008 1 93.12 86 ILE A CA 1
ATOM 674 C C . ILE A 1 86 ? 18.5 -8.508 -9.516 1 93.12 86 ILE A C 1
ATOM 676 O O . ILE A 1 86 ? 18.766 -7.422 -9 1 93.12 86 ILE A O 1
ATOM 680 N N . LYS A 1 87 ? 18.531 -9.555 -8.766 1 94.44 87 LYS A N 1
ATOM 681 C CA . LYS A 1 87 ? 18.562 -9.531 -7.305 1 94.44 87 LYS A CA 1
ATOM 682 C C . LYS A 1 87 ? 19.812 -8.82 -6.793 1 94.44 87 LYS A C 1
ATOM 684 O O . LYS A 1 87 ? 19.797 -8.18 -5.742 1 94.44 87 LYS A O 1
ATOM 689 N N . ASP A 1 88 ? 20.969 -8.891 -7.562 1 96.56 88 ASP A N 1
ATOM 690 C CA . ASP A 1 88 ? 22.234 -8.344 -7.086 1 96.56 88 ASP A CA 1
ATOM 691 C C . ASP A 1 88 ? 22.484 -6.949 -7.656 1 96.56 88 ASP A C 1
ATOM 693 O O . ASP A 1 88 ? 23.516 -6.336 -7.387 1 96.56 88 ASP A O 1
ATOM 697 N N . GLN A 1 89 ? 21.547 -6.43 -8.438 1 97.12 89 GLN A N 1
ATOM 698 C CA . GLN A 1 89 ? 21.672 -5.086 -8.992 1 97.12 89 GLN A CA 1
ATOM 699 C C . GLN A 1 89 ? 21.469 -4.02 -7.918 1 97.12 89 GLN A C 1
ATOM 701 O O . GLN A 1 89 ? 20.812 -4.27 -6.902 1 97.12 89 GLN A O 1
ATOM 706 N N . ASN A 1 90 ? 22.141 -2.867 -8.188 1 98.31 90 ASN A N 1
ATOM 707 C CA . ASN A 1 90 ? 21.969 -1.729 -7.285 1 98.31 90 ASN A CA 1
ATOM 708 C C . ASN A 1 90 ? 20.531 -1.236 -7.25 1 98.31 90 ASN A C 1
ATOM 710 O O . ASN A 1 90 ? 19.875 -1.139 -8.289 1 98.31 90 ASN A O 1
ATOM 714 N N . ILE A 1 91 ? 20 -0.925 -6.02 1 97.94 91 ILE A N 1
ATOM 715 C CA . ILE A 1 91 ? 18.609 -0.547 -5.836 1 97.94 91 ILE A CA 1
ATOM 716 C C . ILE A 1 91 ? 18.328 0.747 -6.594 1 97.94 91 ILE A C 1
ATOM 718 O O . ILE A 1 91 ? 17.188 0.988 -7.016 1 97.94 91 ILE A O 1
ATOM 722 N N . MET A 1 92 ? 19.328 1.571 -6.816 1 97.75 92 MET A N 1
ATOM 723 C CA . MET A 1 92 ? 19.125 2.867 -7.461 1 97.75 92 MET A CA 1
ATOM 724 C C . MET A 1 92 ? 18.719 2.693 -8.922 1 97.75 92 MET A C 1
ATOM 726 O O . MET A 1 92 ? 18.25 3.635 -9.555 1 97.75 92 MET A O 1
ATOM 730 N N . THR A 1 93 ? 18.906 1.455 -9.5 1 97 93 THR A N 1
ATOM 731 C CA . THR A 1 93 ? 18.547 1.187 -10.891 1 97 93 THR A CA 1
ATOM 732 C C . THR A 1 93 ? 17.031 1.175 -11.062 1 97 93 THR A C 1
ATOM 734 O O . THR A 1 93 ? 16.516 1.363 -12.172 1 97 93 THR A O 1
ATOM 737 N N . ILE A 1 94 ? 16.281 0.997 -9.938 1 94.88 94 ILE A N 1
ATOM 738 C CA . ILE A 1 94 ? 14.828 0.885 -10.086 1 94.88 94 ILE A CA 1
ATOM 739 C C . ILE A 1 94 ? 14.141 1.912 -9.195 1 94.88 94 ILE A C 1
ATOM 741 O O . ILE A 1 94 ? 12.914 2.062 -9.242 1 94.88 94 ILE A O 1
ATOM 745 N N . ALA A 1 95 ? 14.883 2.602 -8.375 1 96.06 95 ALA A N 1
ATOM 746 C CA . ALA A 1 95 ? 14.328 3.568 -7.43 1 96.06 95 ALA A CA 1
ATOM 747 C C . ALA A 1 95 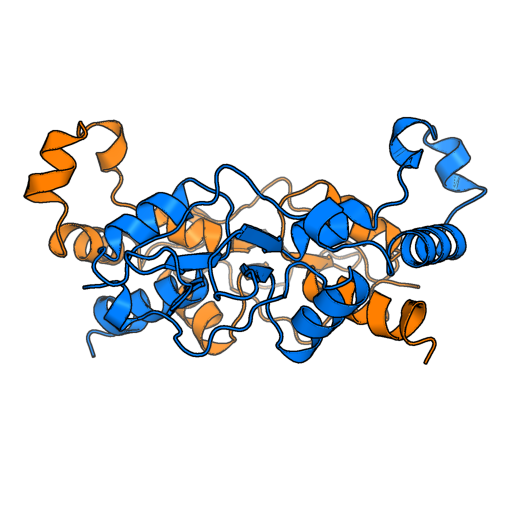? 13.859 4.832 -8.148 1 96.06 95 ALA A C 1
ATOM 749 O O . ALA A 1 95 ? 14.367 5.164 -9.227 1 96.06 95 ALA A O 1
ATOM 750 N N . LYS A 1 96 ? 12.891 5.457 -7.594 1 93.62 96 LYS A N 1
ATOM 751 C CA . LYS A 1 96 ? 12.547 6.809 -8.016 1 93.62 96 LYS A CA 1
ATOM 752 C C . LYS A 1 96 ? 13.523 7.832 -7.438 1 93.62 96 LYS A C 1
ATOM 754 O O . LYS A 1 96 ? 13.641 7.957 -6.219 1 93.62 96 LYS A O 1
ATOM 759 N N . LYS A 1 97 ? 14.188 8.57 -8.266 1 94.62 97 LYS A N 1
ATOM 760 C CA . LYS A 1 97 ? 15.258 9.461 -7.828 1 94.62 97 LYS A CA 1
ATOM 761 C C . LYS A 1 97 ? 14.875 10.922 -8.023 1 94.62 97 LYS A C 1
ATOM 763 O O . LYS A 1 97 ? 15.469 11.82 -7.426 1 94.62 97 LYS A O 1
ATOM 768 N N . LYS A 1 98 ? 13.883 11.109 -8.852 1 90.12 98 LYS A N 1
ATOM 769 C CA . LYS A 1 98 ? 13.43 12.461 -9.141 1 90.12 98 LYS A CA 1
ATOM 770 C C . LYS A 1 98 ? 11.938 12.617 -8.867 1 90.12 98 LYS A C 1
ATOM 772 O O . LYS A 1 98 ? 11.195 11.633 -8.891 1 90.12 98 LYS A O 1
ATOM 777 N N . GLY A 1 99 ? 11.594 13.875 -8.539 1 87.38 99 GLY A N 1
ATOM 778 C CA . GLY A 1 99 ? 10.18 14.117 -8.297 1 87.38 99 GLY A CA 1
ATOM 779 C C . GLY A 1 99 ? 9.656 13.43 -7.051 1 87.38 99 GLY A C 1
ATOM 780 O O . GLY A 1 99 ? 8.516 12.969 -7.023 1 87.38 99 GLY A O 1
ATOM 781 N N . ILE A 1 100 ? 10.547 13.273 -6.113 1 90.56 100 ILE A N 1
ATOM 782 C CA . ILE A 1 100 ? 10.156 12.664 -4.848 1 90.56 100 ILE A CA 1
ATOM 783 C C . ILE A 1 100 ? 9.383 13.68 -4.008 1 90.56 100 ILE A C 1
ATOM 785 O O . ILE A 1 100 ? 9.867 14.781 -3.746 1 90.56 100 ILE A O 1
ATOM 789 N N . TYR A 1 101 ? 8.18 13.273 -3.656 1 92.31 101 TYR A N 1
ATOM 790 C CA . TYR A 1 101 ? 7.402 14.125 -2.76 1 92.31 101 TYR A CA 1
ATOM 791 C C . TYR A 1 101 ? 7.758 13.852 -1.304 1 92.31 101 TYR A C 1
ATOM 793 O O . TYR A 1 101 ? 7.863 12.695 -0.889 1 92.31 101 TYR A O 1
ATOM 801 N N . SER A 1 102 ? 8.031 14.836 -0.627 1 95.44 102 SER A N 1
ATOM 802 C CA . SER A 1 102 ? 8.312 14.781 0.803 1 95.44 102 SER A CA 1
ATOM 803 C C . SER A 1 102 ? 7.629 15.922 1.547 1 95.44 102 SER A C 1
ATOM 805 O O . SER A 1 102 ? 7.098 16.844 0.925 1 95.44 102 SER A O 1
ATOM 807 N N . VAL A 1 103 ? 7.574 15.781 2.85 1 96.31 103 VAL A N 1
ATOM 808 C CA . VAL A 1 103 ? 7.039 16.844 3.693 1 96.31 103 VAL A CA 1
ATOM 809 C C . VAL A 1 103 ? 8.039 17.172 4.805 1 96.31 103 VAL A C 1
ATOM 811 O O . VAL A 1 103 ? 9 16.422 5.023 1 96.31 103 VAL A O 1
ATOM 814 N N . ASN A 1 104 ? 7.824 18.359 5.383 1 97.94 104 ASN A N 1
ATOM 815 C CA . ASN A 1 104 ? 8.594 18.797 6.547 1 97.94 104 ASN A CA 1
ATOM 816 C C . ASN A 1 104 ? 7.855 18.484 7.848 1 97.94 104 ASN A C 1
ATOM 818 O O . ASN A 1 104 ? 6.625 18.484 7.887 1 97.94 104 ASN A O 1
ATOM 822 N N . PRO A 1 105 ? 8.648 18.234 8.969 1 97.38 105 PRO A N 1
ATOM 823 C CA . PRO A 1 105 ? 7.996 17.984 10.25 1 97.38 105 PRO A CA 1
ATOM 824 C C . PRO A 1 105 ? 7 19.078 10.625 1 97.38 105 PRO A C 1
ATOM 826 O O . PRO A 1 105 ? 6.031 18.828 11.344 1 97.38 105 PRO A O 1
ATOM 829 N N . GLU A 1 106 ? 7.164 20.25 10.031 1 97 106 GLU A N 1
ATOM 830 C CA . GLU A 1 106 ? 6.336 21.391 10.414 1 97 106 GLU A CA 1
ATOM 831 C C . GLU A 1 106 ? 5.129 21.531 9.492 1 97 106 GLU A C 1
ATOM 833 O O . GLU A 1 106 ? 4.246 22.359 9.742 1 97 106 GLU A O 1
ATOM 838 N N . ASP A 1 107 ? 5.102 20.766 8.453 1 95.12 107 ASP A N 1
ATOM 839 C CA . ASP A 1 107 ? 3.951 20.797 7.551 1 95.12 107 ASP A CA 1
ATOM 840 C C . ASP A 1 107 ? 2.691 20.297 8.242 1 95.12 107 ASP A C 1
ATOM 842 O O . ASP A 1 107 ? 2.77 19.672 9.312 1 95.12 107 ASP A O 1
ATOM 846 N N . SER A 1 108 ? 1.536 20.562 7.656 1 92 108 SER A N 1
ATOM 847 C CA . SER A 1 108 ? 0.252 20.188 8.234 1 92 108 SER A CA 1
ATOM 848 C C . SER A 1 108 ? -0.242 18.859 7.672 1 92 108 SER A C 1
ATOM 850 O O . SER A 1 108 ? 0.261 18.391 6.652 1 92 108 SER A O 1
ATOM 852 N N . ILE A 1 109 ? -1.206 18.266 8.336 1 89.75 109 ILE A N 1
ATOM 853 C CA . ILE A 1 109 ? -1.827 17.031 7.859 1 89.75 109 ILE A CA 1
ATOM 854 C C . ILE A 1 109 ? -2.498 17.281 6.512 1 89.75 109 ILE A C 1
ATOM 856 O O . ILE A 1 109 ? -2.525 16.391 5.652 1 89.75 109 ILE A O 1
ATOM 860 N N . GLU A 1 110 ? -3.014 18.484 6.305 1 87.81 110 GLU A N 1
ATOM 861 C CA . GLU A 1 110 ? -3.635 18.828 5.027 1 87.81 110 GLU A CA 1
ATOM 862 C C . GLU A 1 110 ? -2.629 18.75 3.887 1 87.81 110 GLU A C 1
ATOM 864 O O . GLU A 1 110 ? -2.973 18.328 2.777 1 87.81 110 GLU A O 1
ATOM 869 N N . ASP A 1 111 ? -1.43 19.156 4.188 1 89.44 111 ASP A N 1
ATOM 870 C CA . ASP A 1 111 ? -0.366 19.031 3.193 1 89.44 111 ASP A CA 1
ATOM 871 C C . ASP A 1 111 ? -0.134 17.578 2.818 1 89.44 111 ASP A C 1
ATOM 873 O O . ASP A 1 111 ? 0.024 17.25 1.641 1 89.44 111 ASP A O 1
ATOM 877 N N . VAL A 1 112 ? -0.127 16.766 3.83 1 91 112 VAL A N 1
ATOM 878 C CA . VAL A 1 112 ? 0.073 15.328 3.633 1 91 112 VAL A CA 1
ATOM 879 C C . VAL A 1 112 ? -1.082 14.75 2.816 1 91 112 VAL A C 1
ATOM 881 O O . VAL A 1 112 ? -0.863 14.031 1.842 1 91 112 VAL A O 1
ATOM 884 N N . LEU A 1 113 ? -2.26 15.109 3.168 1 88.81 113 LEU A N 1
ATOM 885 C CA . LEU A 1 113 ? -3.459 14.617 2.492 1 88.81 113 LEU A CA 1
ATOM 886 C C . LEU A 1 113 ? -3.465 15.039 1.026 1 88.81 113 LEU A C 1
ATOM 888 O O . LEU A 1 113 ? -3.861 14.258 0.156 1 88.81 113 LEU A O 1
ATOM 892 N N . SER A 1 114 ? -3.029 16.25 0.757 1 87.12 114 SER A N 1
ATOM 893 C CA . SER A 1 114 ? -2.98 16.766 -0.61 1 87.12 114 SER A CA 1
ATOM 894 C C . SER A 1 114 ? -2.033 15.938 -1.473 1 87.12 114 SER A C 1
ATOM 896 O O . SER A 1 114 ? -2.338 15.641 -2.629 1 87.12 114 SER A O 1
ATOM 898 N N . ILE A 1 115 ? -0.954 15.523 -0.891 1 87.75 115 ILE A N 1
ATOM 899 C CA . ILE A 1 115 ? 0.043 14.75 -1.624 1 87.75 115 ILE A CA 1
ATOM 900 C C . ILE A 1 115 ? -0.451 13.312 -1.812 1 87.75 115 ILE A C 1
ATOM 902 O O . ILE A 1 115 ? -0.427 12.781 -2.924 1 87.75 115 ILE A O 1
ATOM 906 N N . LEU A 1 116 ? -0.998 12.703 -0.752 1 88.19 116 LEU A N 1
ATOM 907 C CA . LEU A 1 116 ? -1.386 11.297 -0.788 1 88.19 116 LEU A CA 1
ATOM 908 C C . LEU A 1 116 ? -2.643 11.102 -1.63 1 88.19 116 LEU A C 1
ATOM 910 O O . LEU A 1 116 ? -2.859 10.023 -2.188 1 88.19 116 LEU A O 1
ATOM 914 N N . SER A 1 117 ? -3.408 12.109 -1.717 1 84.69 117 SER A N 1
ATOM 915 C CA . SER A 1 117 ? -4.625 12.016 -2.514 1 84.69 117 SER A CA 1
ATOM 916 C C . SER A 1 117 ? -4.324 12.148 -4.004 1 84.69 117 SER A C 1
ATOM 918 O O . SER A 1 117 ? -5.051 11.609 -4.84 1 84.69 117 SER A O 1
ATOM 920 N N . LYS A 1 118 ? -3.303 12.875 -4.289 1 79.69 118 LYS A N 1
ATOM 921 C CA . LYS A 1 118 ? -2.984 13.188 -5.68 1 79.69 118 LYS A CA 1
ATOM 922 C C . LYS A 1 118 ? -2.096 12.109 -6.293 1 79.69 118 LYS A C 1
ATOM 924 O O . LYS A 1 118 ? -2.275 11.734 -7.453 1 79.69 118 LYS A O 1
ATOM 929 N N . TYR A 1 119 ? -1.271 11.656 -5.398 1 74.44 119 TYR A N 1
ATOM 930 C CA . TYR A 1 119 ? -0.285 10.727 -5.941 1 74.44 119 TYR A CA 1
ATOM 931 C C . TYR A 1 119 ? -0.472 9.328 -5.359 1 74.44 119 TYR A C 1
ATOM 933 O O . TYR A 1 119 ? -1.043 9.172 -4.277 1 74.44 119 TYR A O 1
ATOM 941 N N . HIS A 1 120 ? -0.153 8.383 -6.164 1 67.25 120 HIS A N 1
ATOM 942 C CA . HIS A 1 120 ? -0.411 6.996 -5.789 1 67.25 120 HIS A CA 1
ATOM 943 C C . HIS A 1 120 ? 0.675 6.465 -4.859 1 67.25 120 HIS A C 1
ATOM 945 O O . HIS A 1 120 ? 0.874 5.254 -4.762 1 67.25 120 HIS A O 1
ATOM 951 N N . PHE A 1 121 ? 1.209 7.465 -4.098 1 71.69 121 PHE A N 1
ATOM 952 C CA . PHE A 1 121 ? 2.248 7.012 -3.184 1 71.69 121 PHE A CA 1
ATOM 953 C C . PHE A 1 121 ? 1.634 6.461 -1.9 1 71.69 121 PHE A C 1
ATOM 955 O O . PHE A 1 121 ? 0.629 6.984 -1.413 1 71.69 121 PHE A O 1
ATOM 962 N N . LYS A 1 122 ? 2.244 5.465 -1.333 1 78.69 122 LYS A N 1
ATOM 963 C CA . LYS A 1 122 ? 1.747 4.898 -0.082 1 78.69 122 LYS A CA 1
ATOM 964 C C . LYS A 1 122 ? 2.457 5.516 1.12 1 78.69 122 LYS A C 1
ATOM 966 O O . LYS A 1 122 ? 1.893 5.582 2.215 1 78.69 122 LYS A O 1
ATOM 971 N N . LYS A 1 123 ? 3.648 6.023 0.818 1 88.81 123 LYS A N 1
ATOM 972 C CA . LYS A 1 123 ? 4.453 6.574 1.904 1 88.81 123 LYS A CA 1
ATOM 973 C C . LYS A 1 123 ? 5.18 7.844 1.461 1 88.81 123 LYS A C 1
ATOM 975 O O . LYS A 1 123 ? 5.68 7.918 0.337 1 88.81 123 LYS A O 1
ATOM 980 N N . ILE A 1 124 ? 5.203 8.805 2.406 1 94.56 124 ILE A N 1
ATOM 981 C CA . ILE A 1 124 ? 5.887 10.078 2.168 1 94.56 124 ILE A CA 1
ATOM 982 C C . ILE A 1 124 ? 7.023 10.25 3.174 1 94.56 124 ILE A C 1
ATOM 984 O O . ILE A 1 124 ? 6.793 10.234 4.387 1 94.56 124 ILE A O 1
ATOM 988 N N . PRO A 1 125 ? 8.242 10.406 2.648 1 96.88 125 PRO A N 1
ATOM 989 C CA . PRO A 1 125 ? 9.312 10.719 3.592 1 96.88 125 PRO A CA 1
ATOM 990 C C . PRO A 1 125 ? 9.156 12.102 4.219 1 96.88 125 PRO A C 1
ATOM 992 O O . PRO A 1 125 ? 8.688 13.039 3.561 1 96.88 125 PRO A O 1
ATOM 995 N N . VAL A 1 126 ? 9.516 12.18 5.449 1 98 126 VAL A N 1
ATOM 996 C CA . VAL A 1 126 ? 9.609 13.453 6.148 1 98 126 VAL A CA 1
ATOM 997 C C . VAL A 1 126 ? 11.07 13.883 6.25 1 98 126 VAL A C 1
ATOM 999 O O . VAL A 1 126 ? 11.906 13.141 6.785 1 98 126 VAL A O 1
ATOM 1002 N N . ILE A 1 127 ? 11.359 15.062 5.703 1 98.31 127 ILE A N 1
ATOM 1003 C CA . ILE A 1 127 ? 12.75 15.508 5.695 1 98.31 127 ILE A CA 1
ATOM 1004 C C . ILE A 1 127 ? 12.859 16.859 6.395 1 98.31 127 ILE A C 1
ATOM 1006 O O . ILE A 1 127 ? 11.922 17.656 6.387 1 98.31 127 ILE A O 1
ATOM 1010 N N . ASP A 1 128 ? 13.953 17.016 7.039 1 97.75 128 ASP A N 1
ATOM 1011 C CA . ASP A 1 128 ? 14.195 18.312 7.668 1 97.75 128 ASP A CA 1
ATOM 1012 C C . ASP A 1 128 ? 14.805 19.297 6.68 1 97.75 128 ASP A C 1
ATOM 1014 O O . ASP A 1 128 ? 14.828 19.047 5.473 1 97.75 128 ASP A O 1
ATOM 1018 N N . ASN A 1 129 ? 15.211 20.453 7.152 1 97.12 129 ASN A N 1
ATOM 1019 C CA . ASN A 1 129 ? 15.695 21.531 6.297 1 97.12 129 ASN A CA 1
ATOM 1020 C C . ASN A 1 129 ? 17.016 21.172 5.625 1 97.12 129 ASN A C 1
ATOM 1022 O O . ASN A 1 129 ? 17.406 21.797 4.645 1 97.12 129 ASN A O 1
ATOM 1026 N N . ASP A 1 130 ? 17.734 20.188 6.133 1 97.44 130 ASP A N 1
ATOM 1027 C CA . ASP A 1 130 ? 18.984 19.719 5.539 1 97.44 130 ASP A CA 1
ATOM 1028 C C . ASP A 1 130 ? 18.75 18.531 4.621 1 97.44 130 ASP A C 1
ATOM 1030 O O . ASP A 1 130 ? 19.688 17.812 4.273 1 97.44 130 ASP A O 1
ATOM 1034 N N . LYS A 1 131 ? 17.5 18.172 4.391 1 96.88 131 LYS A N 1
ATOM 1035 C CA . LYS A 1 131 ? 17.062 17.094 3.504 1 96.88 131 LYS A CA 1
ATOM 1036 C C . LYS A 1 131 ? 17.359 15.734 4.117 1 96.88 131 LYS A C 1
ATOM 1038 O O . LYS A 1 131 ? 17.438 14.727 3.406 1 96.88 131 LYS A O 1
ATOM 1043 N N . LYS A 1 132 ? 17.578 15.781 5.422 1 98.31 132 LYS A N 1
ATOM 1044 C CA . LYS A 1 132 ? 17.734 14.516 6.133 1 98.31 132 LYS A CA 1
ATOM 1045 C C . LYS A 1 132 ? 16.391 13.883 6.445 1 98.31 132 LYS A C 1
ATOM 1047 O O . LYS A 1 132 ? 15.445 14.57 6.848 1 98.31 132 LYS A O 1
ATOM 1052 N N . VAL A 1 133 ? 16.375 12.539 6.254 1 98.25 133 VAL A N 1
ATOM 1053 C CA . VAL A 1 133 ? 15.141 11.82 6.559 1 98.25 133 VAL A CA 1
ATOM 1054 C C . VAL A 1 133 ? 14.969 11.703 8.07 1 98.25 133 VAL A C 1
ATOM 1056 O O . VAL A 1 133 ? 15.82 11.141 8.758 1 98.25 133 VAL A O 1
ATOM 1059 N N . VAL A 1 134 ? 13.836 12.242 8.547 1 98 134 VAL A N 1
ATOM 1060 C CA . VAL A 1 134 ? 13.625 12.242 9.992 1 98 134 VAL A CA 1
ATOM 1061 C C . VAL A 1 134 ? 12.336 11.492 10.328 1 98 134 VAL A C 1
ATOM 1063 O O . VAL A 1 134 ? 12.008 11.312 11.5 1 98 134 VAL A O 1
ATOM 1066 N N . GLY A 1 135 ? 11.617 11.039 9.352 1 97.19 135 GLY A N 1
ATOM 1067 C CA . GLY A 1 135 ? 10.383 10.297 9.555 1 97.19 135 GLY A CA 1
ATOM 1068 C C . GLY A 1 135 ? 9.742 9.828 8.25 1 97.19 135 GLY A C 1
ATOM 1069 O O . GLY A 1 135 ? 10.32 10.016 7.176 1 97.19 135 GLY A O 1
ATOM 1070 N N . VAL A 1 136 ? 8.633 9.188 8.352 1 96.5 136 VAL A N 1
ATOM 1071 C CA . VAL A 1 136 ? 7.82 8.758 7.219 1 96.5 136 VAL A CA 1
ATOM 1072 C C . VAL A 1 136 ? 6.344 8.766 7.613 1 96.5 136 VAL A C 1
ATOM 1074 O O . VAL A 1 136 ? 6.008 8.617 8.789 1 96.5 136 VAL A O 1
ATOM 1077 N N . ILE A 1 137 ? 5.516 8.992 6.613 1 94.75 137 ILE A N 1
ATOM 1078 C CA . ILE A 1 137 ? 4.074 8.961 6.82 1 94.75 137 ILE A CA 1
ATOM 1079 C C . ILE A 1 137 ? 3.418 8.102 5.738 1 94.75 137 ILE A C 1
ATOM 1081 O O . ILE A 1 137 ? 3.682 8.289 4.547 1 94.75 137 ILE A O 1
ATOM 1085 N N . SER A 1 138 ? 2.664 7.145 6.152 1 92 138 SER A N 1
ATOM 1086 C CA . SER A 1 138 ? 1.904 6.328 5.215 1 92 138 SER A CA 1
ATOM 1087 C C . SER A 1 138 ? 0.429 6.715 5.211 1 92 138 SER A C 1
ATOM 1089 O O . SER A 1 138 ? -0.017 7.488 6.059 1 92 138 SER A O 1
ATOM 1091 N N . ARG A 1 139 ? -0.273 6.18 4.211 1 91.25 139 ARG A N 1
ATOM 1092 C CA . ARG A 1 139 ? -1.72 6.371 4.191 1 91.25 139 ARG A CA 1
ATOM 1093 C C . ARG A 1 139 ? -2.367 5.805 5.449 1 91.25 139 ARG A C 1
ATOM 1095 O O . ARG A 1 139 ? -3.293 6.406 6 1 91.25 139 ARG A O 1
ATOM 1102 N N . GLY A 1 140 ? -1.837 4.699 5.898 1 91.5 140 GLY A N 1
ATOM 1103 C CA . GLY A 1 140 ? -2.342 4.109 7.129 1 91.5 140 GLY A CA 1
ATOM 1104 C C . GLY A 1 140 ? -2.152 5.004 8.344 1 91.5 140 GLY A C 1
ATOM 1105 O O . GLY A 1 140 ? -3.006 5.047 9.227 1 91.5 140 GLY A O 1
ATOM 1106 N N . ASP A 1 141 ? -1.107 5.645 8.398 1 91.19 141 ASP A N 1
ATOM 1107 C CA . ASP A 1 141 ? -0.843 6.566 9.5 1 91.19 141 ASP A CA 1
ATOM 1108 C C . ASP A 1 141 ? -1.858 7.707 9.523 1 91.19 141 ASP A C 1
ATOM 1110 O O . ASP A 1 141 ? -2.32 8.117 10.586 1 91.19 141 ASP A O 1
ATOM 1114 N N . VAL A 1 142 ? -2.156 8.195 8.344 1 91.69 142 VAL A N 1
ATOM 1115 C CA . VAL A 1 142 ? -3.115 9.289 8.227 1 91.69 142 VAL A CA 1
ATOM 1116 C C . VAL A 1 142 ? -4.492 8.82 8.695 1 91.69 142 VAL A C 1
ATOM 1118 O O . VAL A 1 142 ? -5.156 9.5 9.477 1 91.69 142 VAL A O 1
ATOM 1121 N N . ILE A 1 143 ? -4.867 7.703 8.234 1 93.31 143 ILE A N 1
ATOM 1122 C CA . ILE A 1 143 ? -6.172 7.164 8.594 1 93.31 143 ILE A CA 1
ATOM 1123 C C . ILE A 1 143 ? -6.234 6.914 10.102 1 93.31 143 ILE A C 1
ATOM 1125 O O . ILE A 1 143 ? -7.246 7.203 10.742 1 93.31 143 ILE A O 1
ATOM 1129 N N . ARG A 1 144 ? -5.227 6.352 10.625 1 93.25 144 ARG A N 1
ATOM 1130 C CA . ARG A 1 144 ? -5.16 6.117 12.07 1 93.25 144 ARG A CA 1
ATOM 1131 C C . ARG A 1 144 ? -5.309 7.422 12.844 1 93.25 144 ARG A C 1
ATOM 1133 O O . ARG A 1 144 ? -6.02 7.473 13.852 1 93.25 144 ARG A O 1
ATOM 1140 N N . TYR A 1 145 ? -4.664 8.398 12.359 1 90.62 145 TYR A N 1
ATOM 1141 C CA . TYR A 1 145 ? -4.746 9.703 13 1 90.62 145 TYR A CA 1
ATOM 1142 C C . TYR A 1 145 ? -6.172 10.242 12.945 1 90.62 145 TYR A C 1
ATOM 1144 O O . TYR A 1 145 ? -6.691 10.734 13.953 1 90.62 145 TYR A O 1
ATOM 1152 N N . ILE A 1 146 ? -6.73 10.219 11.812 1 89.94 146 ILE A N 1
ATOM 1153 C CA . ILE A 1 146 ? -8.086 10.719 11.625 1 89.94 146 ILE A CA 1
ATOM 1154 C C . ILE A 1 146 ? -9.055 9.945 12.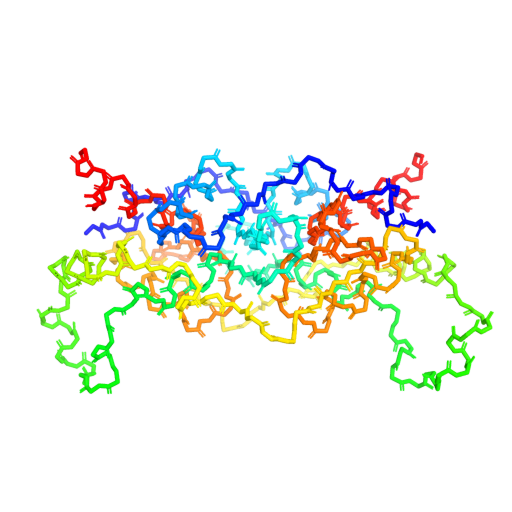523 1 89.94 146 ILE A C 1
ATOM 1156 O O . ILE A 1 146 ? -9.914 10.531 13.18 1 89.94 146 ILE A O 1
ATOM 1160 N N . GLN A 1 147 ? -8.883 8.703 12.523 1 91.62 147 GLN A N 1
ATOM 1161 C CA . GLN A 1 147 ? -9.727 7.871 13.375 1 91.62 147 GLN A CA 1
ATOM 1162 C C . GLN A 1 147 ? -9.602 8.273 14.844 1 91.62 147 GLN A C 1
ATOM 1164 O O . GLN A 1 147 ? -10.609 8.461 15.523 1 91.62 147 GLN A O 1
ATOM 1169 N N . LYS A 1 148 ? -8.469 8.445 15.328 1 89.88 148 LYS A N 1
ATOM 1170 C CA . LYS A 1 148 ? -8.195 8.719 16.734 1 89.88 148 LYS A CA 1
ATOM 1171 C C . LYS A 1 148 ? -8.617 10.141 17.109 1 89.88 148 LYS A C 1
ATOM 1173 O O . LYS A 1 148 ? -9.242 10.352 18.156 1 89.88 148 LYS A O 1
ATOM 1178 N N . LYS A 1 149 ? -8.359 11.109 16.266 1 87.88 149 LYS A N 1
ATOM 1179 C CA . LYS A 1 149 ? -8.477 12.516 16.641 1 87.88 149 LYS A CA 1
ATOM 1180 C C . LYS A 1 149 ? -9.812 13.102 16.203 1 87.88 149 LYS A C 1
ATOM 1182 O O . LYS A 1 149 ? -10.312 14.047 16.812 1 87.88 149 LYS A O 1
ATOM 1187 N N . ILE A 1 150 ? -10.359 12.5 15.117 1 84.56 150 ILE A N 1
ATOM 1188 C CA . ILE A 1 150 ? -11.539 13.141 14.547 1 84.56 150 ILE A CA 1
ATOM 1189 C C . ILE A 1 150 ? -12.766 12.25 14.773 1 84.56 150 ILE A C 1
ATOM 1191 O O . ILE A 1 150 ? -13.828 12.742 15.148 1 84.56 150 ILE A O 1
ATOM 1195 N N . ILE A 1 151 ? -12.578 11.047 14.633 1 88.81 151 ILE A N 1
ATOM 1196 C CA . ILE A 1 151 ? -13.734 10.156 14.695 1 88.81 151 ILE A CA 1
ATOM 1197 C C . ILE A 1 151 ? -13.969 9.727 16.141 1 88.81 151 ILE A C 1
ATOM 1199 O O . ILE A 1 151 ? -15.086 9.852 16.656 1 88.81 151 ILE A O 1
ATOM 1203 N N . ASP A 1 152 ? -12.914 9.164 16.688 1 84.38 152 ASP A N 1
ATOM 1204 C CA . ASP A 1 152 ? -13.07 8.664 18.047 1 84.38 152 ASP A CA 1
ATOM 1205 C C . ASP A 1 152 ? -13.016 9.812 19.062 1 84.38 152 ASP A C 1
ATOM 1207 O O . ASP A 1 152 ? -13.531 9.688 20.172 1 84.38 152 ASP A O 1
ATOM 1211 N N . LYS A 1 153 ? -12.82 11.156 18.703 1 71 153 LYS A N 1
ATOM 1212 C CA . LYS A 1 153 ? -12.664 12.32 19.562 1 71 153 LYS A CA 1
ATOM 1213 C C . LYS A 1 153 ? -12.008 11.93 20.891 1 71 153 LYS A C 1
ATOM 1215 O O . LYS A 1 153 ? -12.602 12.094 21.953 1 71 153 LYS A O 1
ATOM 1220 N N . LEU A 1 154 ? -10.922 10.977 20.922 1 48.44 154 LEU A N 1
ATOM 1221 C CA . LEU A 1 154 ? -10.156 10.984 22.172 1 48.44 154 LEU A CA 1
ATOM 1222 C C . LEU A 1 154 ? -9.219 12.188 22.219 1 48.44 154 LEU A C 1
ATOM 1224 O O . LEU A 1 154 ? -8.711 12.633 21.188 1 48.44 154 LEU A O 1
ATOM 1228 N N . MET B 1 1 ? 3.934 -22.641 -9.102 1 83.88 1 MET B N 1
ATOM 1229 C CA . MET B 1 1 ? 3.354 -22.484 -7.773 1 83.88 1 MET B CA 1
ATOM 1230 C C . MET B 1 1 ? 1.973 -21.828 -7.859 1 83.88 1 MET B C 1
ATOM 1232 O O . MET B 1 1 ? 1.778 -20.875 -8.602 1 83.88 1 MET B O 1
ATOM 1236 N N . LYS B 1 2 ? 1.12 -22.453 -7.074 1 92.69 2 LYS B N 1
ATOM 1237 C CA . LYS B 1 2 ? -0.269 -22.016 -7.18 1 92.69 2 LYS B CA 1
ATOM 1238 C C . LYS B 1 2 ? -0.6 -20.969 -6.113 1 92.69 2 LYS B C 1
ATOM 1240 O O . LYS B 1 2 ? 0.041 -20.922 -5.059 1 92.69 2 LYS B O 1
ATOM 1245 N N . VAL B 1 3 ? -1.604 -20.125 -6.414 1 94.5 3 VAL B N 1
ATOM 1246 C CA . VAL B 1 3 ? -2.047 -19.047 -5.539 1 94.5 3 VAL B CA 1
ATOM 1247 C C . VAL B 1 3 ? -2.395 -19.594 -4.164 1 94.5 3 VAL B C 1
ATOM 1249 O O . VAL B 1 3 ? -2.041 -19.016 -3.139 1 94.5 3 VAL B O 1
ATOM 1252 N N . LYS B 1 4 ? -3 -20.75 -4.129 1 94.38 4 LYS B N 1
ATOM 1253 C CA . LYS B 1 4 ? -3.441 -21.344 -2.867 1 94.38 4 LYS B CA 1
ATOM 1254 C C . LYS B 1 4 ? -2.258 -21.625 -1.945 1 94.38 4 LYS B C 1
ATOM 1256 O O . LYS B 1 4 ? -2.426 -21.734 -0.729 1 94.38 4 LYS B O 1
ATOM 1261 N N . ASP B 1 5 ? -1.059 -21.719 -2.484 1 90.25 5 ASP B N 1
ATOM 1262 C CA . ASP B 1 5 ? 0.131 -22.078 -1.721 1 90.25 5 ASP B CA 1
ATOM 1263 C C . ASP B 1 5 ? 0.702 -20.875 -0.984 1 90.25 5 ASP B C 1
ATOM 1265 O O . ASP B 1 5 ? 1.53 -21.031 -0.083 1 90.25 5 ASP B O 1
ATOM 1269 N N . PHE B 1 6 ? 0.266 -19.656 -1.354 1 88.56 6 PHE B N 1
ATOM 1270 C CA . PHE B 1 6 ? 0.936 -18.531 -0.727 1 88.56 6 PHE B CA 1
ATOM 1271 C C . PHE B 1 6 ? -0.059 -17.406 -0.417 1 88.56 6 PHE B C 1
ATOM 1273 O O . PHE B 1 6 ? 0.32 -16.359 0.105 1 88.56 6 PHE B O 1
ATOM 1280 N N . MET B 1 7 ? -1.292 -17.672 -0.69 1 92.12 7 MET B N 1
ATOM 1281 C CA . MET B 1 7 ? -2.299 -16.672 -0.341 1 92.12 7 MET B CA 1
ATOM 1282 C C . MET B 1 7 ? -2.553 -16.656 1.162 1 92.12 7 MET B C 1
ATOM 1284 O O . MET B 1 7 ? -2.24 -17.625 1.858 1 92.12 7 MET B O 1
ATOM 1288 N N . ILE B 1 8 ? -3.082 -15.508 1.604 1 92.56 8 ILE B N 1
ATOM 1289 C CA . ILE B 1 8 ? -3.617 -15.422 2.959 1 92.56 8 ILE B CA 1
ATOM 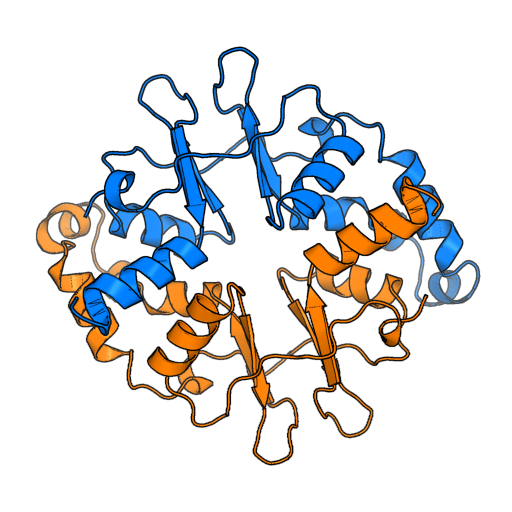1290 C C . ILE B 1 8 ? -5.062 -15.914 2.975 1 92.56 8 ILE B C 1
ATOM 1292 O O . ILE B 1 8 ? -5.891 -15.453 2.186 1 92.56 8 ILE B O 1
ATOM 1296 N N . THR B 1 9 ? -5.352 -16.844 3.936 1 92.75 9 THR B N 1
ATOM 1297 C CA . THR B 1 9 ? -6.68 -17.438 3.93 1 92.75 9 THR B CA 1
ATOM 1298 C C . THR B 1 9 ? -7.57 -16.797 4.996 1 92.75 9 THR B C 1
ATOM 1300 O O . THR B 1 9 ? -8.797 -16.906 4.93 1 92.75 9 THR B O 1
ATOM 1303 N N . ASP B 1 10 ? -6.961 -16.281 6.02 1 92.31 10 ASP B N 1
ATOM 1304 C CA . ASP B 1 10 ? -7.742 -15.555 7.012 1 92.31 10 ASP B CA 1
ATOM 1305 C C . ASP B 1 10 ? -8 -14.117 6.559 1 92.31 10 ASP B C 1
ATOM 1307 O O . ASP B 1 10 ? -7.465 -13.172 7.137 1 92.31 10 ASP B O 1
ATOM 1311 N N . VAL B 1 11 ? -8.938 -14.062 5.625 1 94.5 11 VAL B N 1
ATOM 1312 C CA . VAL B 1 11 ? -9.148 -12.797 4.938 1 94.5 11 VAL B CA 1
ATOM 1313 C C . VAL B 1 11 ? -10.055 -11.898 5.773 1 94.5 11 VAL B C 1
ATOM 1315 O O . VAL B 1 11 ? -11.094 -12.344 6.27 1 94.5 11 VAL B O 1
ATOM 1318 N N . ILE B 1 12 ? -9.648 -10.68 5.922 1 96.81 12 ILE B N 1
ATOM 1319 C CA . ILE B 1 12 ? -10.5 -9.641 6.508 1 96.81 12 ILE B CA 1
ATOM 1320 C C . ILE B 1 12 ? -11.336 -8.984 5.418 1 96.81 12 ILE B C 1
ATOM 1322 O O . ILE B 1 12 ? -10.797 -8.547 4.391 1 96.81 12 ILE B O 1
ATOM 1326 N N . THR B 1 13 ? -12.609 -8.992 5.582 1 97.75 13 THR B N 1
ATOM 1327 C CA . THR B 1 13 ? -13.516 -8.414 4.598 1 97.75 13 THR B CA 1
ATOM 1328 C C . THR B 1 13 ? -14.414 -7.359 5.246 1 97.75 13 THR B C 1
ATOM 1330 O O . THR B 1 13 ? -14.5 -7.281 6.473 1 97.75 13 THR B O 1
ATOM 1333 N N . ALA B 1 14 ? -14.93 -6.516 4.449 1 98 14 ALA B N 1
ATOM 1334 C CA . ALA B 1 14 ? -16.031 -5.648 4.848 1 98 14 ALA B CA 1
ATOM 1335 C C . ALA B 1 14 ? -17.344 -6.117 4.227 1 98 14 ALA B C 1
ATOM 1337 O O . ALA B 1 14 ? -17.344 -6.801 3.199 1 98 14 ALA B O 1
ATOM 1338 N N . ASN B 1 15 ? -18.328 -5.723 4.922 1 97.38 15 ASN B N 1
ATOM 1339 C CA . ASN B 1 15 ? -19.656 -6.039 4.434 1 97.38 15 ASN B CA 1
ATOM 1340 C C . ASN B 1 15 ? -20.234 -4.906 3.58 1 97.38 15 ASN B C 1
ATOM 1342 O O . ASN B 1 15 ? -19.891 -3.738 3.783 1 97.38 15 ASN B O 1
ATOM 1346 N N . GLU B 1 16 ? -21.203 -5.309 2.678 1 96.56 16 GLU B N 1
ATOM 1347 C CA . GLU B 1 16 ? -21.781 -4.324 1.772 1 96.56 16 GLU B CA 1
ATOM 1348 C C . GLU B 1 16 ? -22.516 -3.225 2.545 1 96.56 16 GLU B C 1
ATOM 1350 O O . GLU B 1 16 ? -22.734 -2.135 2.018 1 96.56 16 GLU B O 1
ATOM 1355 N N . ASN B 1 17 ? -22.797 -3.453 3.801 1 97.81 17 ASN B N 1
ATOM 1356 C CA . ASN B 1 17 ? -23.531 -2.488 4.602 1 97.81 17 ASN B CA 1
ATOM 1357 C C . ASN B 1 17 ? -22.625 -1.718 5.547 1 97.81 17 ASN B C 1
ATOM 1359 O O . ASN B 1 17 ? -23.078 -0.872 6.316 1 97.81 17 ASN B O 1
ATOM 1363 N N . SER B 1 18 ? -21.406 -1.986 5.473 1 98 18 SER B N 1
ATOM 1364 C CA . SER B 1 18 ? -20.453 -1.279 6.32 1 98 18 SER B CA 1
ATOM 1365 C C . SER B 1 18 ? -20.422 0.212 6.004 1 98 18 SER B C 1
ATOM 1367 O O . SER B 1 18 ? -20.641 0.612 4.855 1 98 18 SER B O 1
ATOM 1369 N N . THR B 1 19 ? -20.188 0.995 7.012 1 98.12 19 THR B N 1
ATOM 1370 C CA . THR B 1 19 ? -19.953 2.42 6.805 1 98.12 19 THR B CA 1
ATOM 1371 C C . THR B 1 19 ? -18.484 2.695 6.527 1 98.12 19 THR B C 1
ATOM 1373 O O . THR B 1 19 ? -17.641 1.828 6.746 1 98.12 19 THR B O 1
ATOM 1376 N N . ILE B 1 20 ? -18.219 3.916 6.105 1 97.38 20 ILE B N 1
ATOM 1377 C CA . ILE B 1 20 ? -16.844 4.352 5.887 1 97.38 20 ILE B CA 1
ATOM 1378 C C . ILE B 1 20 ? -16.078 4.293 7.203 1 97.38 20 ILE B C 1
ATOM 1380 O O . ILE B 1 20 ? -14.945 3.809 7.246 1 97.38 20 ILE B O 1
ATOM 1384 N N . LYS B 1 21 ? -16.719 4.668 8.25 1 96.88 21 LYS B N 1
ATOM 1385 C CA . LYS B 1 21 ? -16.094 4.625 9.57 1 96.88 21 LYS B CA 1
ATOM 1386 C C . LYS B 1 21 ? -15.758 3.193 9.977 1 96.88 21 LYS B C 1
ATOM 1388 O O . LYS B 1 21 ? -14.68 2.936 10.516 1 96.88 21 LYS B O 1
ATOM 1393 N N . ASP B 1 22 ? -16.641 2.287 9.695 1 97.25 22 ASP B N 1
ATOM 1394 C CA . ASP B 1 22 ? -16.391 0.88 10.008 1 97.25 22 ASP B CA 1
ATOM 1395 C C . ASP B 1 22 ? -15.156 0.36 9.281 1 97.25 22 ASP B C 1
ATOM 1397 O O . ASP B 1 22 ? -14.328 -0.33 9.875 1 97.25 22 ASP B O 1
ATOM 1401 N N . VAL B 1 23 ? -15.078 0.683 8.055 1 97.75 23 VAL B N 1
ATOM 1402 C CA . VAL B 1 23 ? -13.977 0.188 7.23 1 97.75 23 VAL B CA 1
ATOM 1403 C C . VAL B 1 23 ? -12.672 0.848 7.668 1 97.75 23 VAL B C 1
ATOM 1405 O O . VAL B 1 23 ? -11.633 0.189 7.742 1 97.75 23 VAL B O 1
ATOM 1408 N N . MET B 1 24 ? -12.711 2.133 7.957 1 96.75 24 MET B N 1
ATOM 1409 C CA . MET B 1 24 ? -11.516 2.797 8.477 1 96.75 24 MET B CA 1
ATOM 1410 C C . MET B 1 24 ? -11.008 2.092 9.734 1 96.75 24 MET B C 1
ATOM 1412 O O . MET B 1 24 ? -9.812 1.818 9.852 1 96.75 24 MET B O 1
ATOM 1416 N N . LYS B 1 25 ? -11.906 1.776 10.602 1 96.94 25 LYS B N 1
ATOM 1417 C CA . LYS B 1 25 ? -11.547 1.069 11.828 1 96.94 25 LYS B CA 1
ATOM 1418 C C . LYS B 1 25 ? -10.938 -0.295 11.516 1 96.94 25 LYS B C 1
ATOM 1420 O O . LYS B 1 25 ? -9.938 -0.687 12.125 1 96.94 25 LYS B O 1
ATOM 1425 N N . THR B 1 26 ? -11.539 -0.965 10.625 1 97.38 26 THR B N 1
ATOM 1426 C CA . THR B 1 26 ? -11.062 -2.283 10.219 1 97.38 26 THR B CA 1
ATOM 1427 C C . THR B 1 26 ? -9.633 -2.203 9.703 1 97.38 26 THR B C 1
ATOM 1429 O O . THR B 1 26 ? -8.789 -3.02 10.07 1 97.38 26 THR B O 1
ATOM 1432 N N . LEU B 1 27 ? -9.344 -1.201 8.852 1 95.75 27 LEU B N 1
ATOM 1433 C CA . LEU B 1 27 ? -8.008 -1.055 8.273 1 95.75 27 LEU B CA 1
ATOM 1434 C C . LEU B 1 27 ? -6.98 -0.735 9.352 1 95.75 27 LEU B C 1
ATOM 1436 O O . LEU B 1 27 ? -5.883 -1.301 9.359 1 95.75 27 LEU B O 1
ATOM 1440 N N . VAL B 1 28 ? -7.379 0.101 10.273 1 94.62 28 VAL B N 1
ATOM 1441 C CA . VAL B 1 28 ? -6.473 0.537 11.328 1 94.62 28 VAL B CA 1
ATOM 1442 C C . VAL B 1 28 ? -6.18 -0.627 12.273 1 94.62 28 VAL B C 1
ATOM 1444 O O . VAL B 1 28 ? -5.016 -0.931 12.555 1 94.62 28 VAL B O 1
ATOM 1447 N N . ILE B 1 29 ? -7.172 -1.364 12.688 1 95.31 29 ILE B N 1
ATOM 1448 C CA . ILE B 1 29 ? -7.059 -2.436 13.672 1 95.31 29 ILE B CA 1
ATOM 1449 C C . ILE B 1 29 ? -6.227 -3.58 13.102 1 95.31 29 ILE B C 1
ATOM 1451 O O . ILE B 1 29 ? -5.391 -4.16 13.797 1 95.31 29 ILE B O 1
ATOM 1455 N N . ASN B 1 30 ? -6.441 -3.826 11.875 1 94.31 30 ASN B N 1
ATOM 1456 C CA . ASN B 1 30 ? -5.793 -4.984 11.273 1 94.31 30 ASN B CA 1
ATOM 1457 C C . ASN B 1 30 ? -4.5 -4.594 10.555 1 94.31 30 ASN B C 1
ATOM 1459 O O . ASN B 1 30 ? -3.797 -5.453 10.023 1 94.31 30 ASN B O 1
ATOM 1463 N N . LYS B 1 31 ? -4.16 -3.316 10.477 1 91.06 31 LYS B N 1
ATOM 1464 C CA . LYS B 1 31 ? -2.947 -2.789 9.859 1 91.06 31 LYS B CA 1
ATOM 1465 C C . LYS B 1 31 ? -2.838 -3.227 8.406 1 91.06 31 LYS B C 1
ATOM 1467 O O . LYS B 1 31 ? -1.798 -3.732 7.977 1 91.06 31 LYS B O 1
ATOM 1472 N N . ILE B 1 32 ? -3.957 -3.066 7.715 1 91.81 32 ILE B N 1
ATOM 1473 C CA . ILE B 1 32 ? -3.994 -3.404 6.297 1 91.81 32 ILE B CA 1
ATOM 1474 C C . ILE B 1 32 ? -4.438 -2.186 5.488 1 91.81 32 ILE B C 1
ATOM 1476 O O . ILE B 1 32 ? -5.004 -1.24 6.039 1 91.81 32 ILE B O 1
ATOM 1480 N N . GLY B 1 33 ? -4.164 -2.199 4.18 1 91.69 33 GLY B N 1
ATOM 1481 C CA . GLY B 1 33 ? -4.387 -1.024 3.352 1 91.69 33 GLY B CA 1
ATOM 1482 C C . GLY B 1 33 ? -5.637 -1.122 2.5 1 91.69 33 GLY B C 1
ATOM 1483 O O . GLY B 1 33 ? -5.922 -0.229 1.699 1 91.69 33 GLY B O 1
ATOM 1484 N N . GLY B 1 34 ? -6.355 -2.24 2.623 1 93.62 34 GLY B N 1
ATOM 1485 C CA . GLY B 1 34 ? -7.57 -2.465 1.861 1 93.62 34 GLY B CA 1
ATOM 1486 C C . GLY B 1 34 ? -8.25 -3.781 2.191 1 93.62 34 GLY B C 1
ATOM 1487 O O . GLY B 1 34 ? -7.648 -4.648 2.83 1 93.62 34 GLY B O 1
ATOM 1488 N N . VAL B 1 35 ? -9.5 -3.85 1.771 1 96.5 35 VAL B N 1
ATOM 1489 C CA . VAL B 1 35 ? -10.266 -5.062 2.033 1 96.5 35 VAL B CA 1
ATOM 1490 C C . VAL B 1 35 ? -11.242 -5.316 0.888 1 96.5 35 VAL B C 1
ATOM 1492 O O . VAL B 1 35 ? -11.781 -4.375 0.303 1 96.5 35 VAL B O 1
ATOM 1495 N N . PRO B 1 36 ? -11.414 -6.598 0.593 1 97.62 36 PRO B N 1
ATOM 1496 C CA . PRO B 1 36 ? -12.57 -6.906 -0.254 1 97.62 36 PRO B CA 1
ATOM 1497 C C . PRO B 1 36 ? -13.898 -6.668 0.454 1 97.62 36 PRO B C 1
ATOM 1499 O O . PRO B 1 36 ? -13.977 -6.777 1.681 1 97.62 36 PRO B O 1
ATOM 1502 N N . ILE B 1 37 ? -14.883 -6.297 -0.332 1 98.44 37 ILE B N 1
ATOM 1503 C CA . ILE B 1 37 ? -16.25 -6.172 0.163 1 98.44 37 ILE B CA 1
ATOM 1504 C C . ILE B 1 37 ? -17.094 -7.348 -0.33 1 98.44 37 ILE B C 1
ATOM 1506 O O . ILE B 1 37 ? -17.062 -7.676 -1.519 1 98.44 37 ILE B O 1
ATOM 1510 N N . VAL B 1 38 ? -17.766 -7.961 0.594 1 98.44 38 VAL B N 1
ATOM 1511 C CA . VAL B 1 38 ? -18.516 -9.156 0.238 1 98.44 38 VAL B CA 1
ATOM 1512 C C . VAL B 1 38 ? -19.984 -8.977 0.631 1 98.44 38 VAL B C 1
ATOM 1514 O O . VAL B 1 38 ? -20.312 -8.156 1.491 1 98.44 38 VAL B O 1
ATOM 1517 N N . ASN B 1 39 ? -20.828 -9.703 -0.038 1 98.19 39 ASN B N 1
ATOM 1518 C CA . ASN B 1 39 ? -22.234 -9.727 0.344 1 98.19 39 ASN B CA 1
ATOM 1519 C C . ASN B 1 39 ? -22.531 -10.812 1.373 1 98.19 39 ASN B C 1
ATOM 1521 O O . ASN B 1 39 ? -21.594 -11.398 1.94 1 98.19 39 ASN B O 1
ATOM 1525 N N . GLU B 1 40 ? -23.797 -11.062 1.655 1 97.12 40 GLU B N 1
ATOM 1526 C CA . GLU B 1 40 ? -24.219 -12.008 2.682 1 97.12 40 GLU B CA 1
ATOM 1527 C C . GLU B 1 40 ? -23.781 -13.43 2.336 1 97.12 40 GLU B C 1
ATOM 1529 O O . GLU B 1 40 ? -23.609 -14.266 3.227 1 97.12 40 GLU B O 1
ATOM 1534 N N . GLU B 1 41 ? -23.562 -13.695 1.088 1 97.56 41 GLU B N 1
ATOM 1535 C CA . GLU B 1 41 ? -23.156 -15.023 0.646 1 97.56 41 GLU B CA 1
ATOM 1536 C C . GLU B 1 41 ? -21.641 -15.125 0.543 1 97.56 41 GLU B C 1
ATOM 1538 O O . GLU B 1 41 ? -21.109 -16.078 -0.034 1 97.56 41 GLU B O 1
ATOM 1543 N N . ASN B 1 42 ? -20.922 -14.125 0.926 1 97.31 42 ASN B N 1
ATOM 1544 C CA . ASN B 1 42 ? -19.469 -14.047 0.914 1 97.31 42 ASN B CA 1
ATOM 1545 C C . ASN B 1 42 ? -18.922 -13.891 -0.505 1 97.31 42 ASN B C 1
ATOM 1547 O O . ASN B 1 42 ? -17.766 -14.242 -0.774 1 97.31 42 ASN B O 1
ATOM 1551 N N . LYS B 1 43 ? -19.781 -13.438 -1.361 1 98.19 43 LYS B N 1
ATOM 1552 C CA . LYS B 1 43 ? -19.344 -13.188 -2.732 1 98.19 43 LYS B CA 1
ATOM 1553 C C . LYS B 1 43 ? -18.719 -11.797 -2.865 1 98.19 43 LYS B C 1
ATOM 1555 O O . LYS B 1 43 ? -19.203 -10.836 -2.26 1 98.19 43 LYS B O 1
ATOM 1560 N N . LEU B 1 44 ? -17.719 -11.734 -3.701 1 98.19 44 LEU B N 1
ATOM 1561 C CA . LEU B 1 44 ? -17.016 -10.477 -3.928 1 98.19 44 LEU B CA 1
ATOM 1562 C C . LEU B 1 44 ? -17.906 -9.477 -4.652 1 98.19 44 LEU B C 1
ATOM 1564 O O . LEU B 1 44 ? -18.391 -9.75 -5.754 1 98.19 44 LEU B O 1
ATOM 1568 N N . ILE B 1 45 ? -18.078 -8.305 -4.066 1 97.69 45 ILE B N 1
ATOM 1569 C CA . ILE B 1 45 ? -18.938 -7.332 -4.738 1 97.69 45 ILE B CA 1
ATOM 1570 C C . ILE B 1 45 ? -18.203 -5.996 -4.855 1 97.69 45 ILE B C 1
ATOM 1572 O O . ILE B 1 45 ? -18.703 -5.059 -5.48 1 97.69 45 ILE B O 1
ATOM 1576 N N . GLY B 1 46 ? -17.062 -5.895 -4.227 1 96.94 46 GLY B N 1
ATOM 1577 C CA . GLY B 1 46 ? -16.281 -4.672 -4.312 1 96.94 46 GLY B CA 1
ATOM 1578 C C . GLY B 1 46 ? -14.953 -4.758 -3.58 1 96.94 46 GLY B C 1
ATOM 1579 O O . GLY B 1 46 ? -14.656 -5.773 -2.947 1 96.94 46 GLY B O 1
ATOM 1580 N N . ILE B 1 47 ? -14.148 -3.766 -3.746 1 96.31 47 ILE B N 1
ATOM 1581 C CA . ILE B 1 47 ? -12.898 -3.602 -3.014 1 96.31 47 ILE B CA 1
ATOM 1582 C C . ILE B 1 47 ? -12.719 -2.135 -2.627 1 96.31 47 ILE B C 1
ATOM 1584 O O . ILE B 1 47 ? -13.125 -1.236 -3.363 1 96.31 47 ILE B O 1
ATOM 1588 N N . VAL B 1 48 ? -12.18 -1.901 -1.471 1 95.62 48 VAL B N 1
ATOM 1589 C CA . VAL B 1 48 ? -11.867 -0.545 -1.031 1 95.62 48 VAL B CA 1
ATOM 1590 C C . VAL B 1 48 ? -10.469 -0.513 -0.409 1 95.62 48 VAL B C 1
ATOM 1592 O O . VAL B 1 48 ? -10.094 -1.427 0.326 1 95.62 48 VAL B O 1
ATOM 1595 N N . SER B 1 49 ? -9.656 0.445 -0.769 1 93.38 49 SER B N 1
ATOM 1596 C CA . SER B 1 49 ? -8.305 0.606 -0.239 1 93.38 49 SER B CA 1
ATOM 1597 C C . SER B 1 49 ? -8.18 1.896 0.565 1 93.38 49 SER B C 1
ATOM 1599 O O . SER B 1 49 ? -9.094 2.723 0.573 1 93.38 49 SER B O 1
ATOM 1601 N N . ASP B 1 50 ? -7.062 1.994 1.251 1 92.81 50 ASP B N 1
ATOM 1602 C CA . ASP B 1 50 ? -6.766 3.225 1.979 1 92.81 50 ASP B CA 1
ATOM 1603 C C . ASP B 1 50 ? -6.629 4.41 1.025 1 92.81 50 ASP B C 1
ATOM 1605 O O . ASP B 1 50 ? -6.945 5.543 1.389 1 92.81 50 ASP B O 1
ATOM 1609 N N . GLY B 1 51 ? -6.27 4.137 -0.183 1 90.69 51 GLY B N 1
ATOM 1610 C CA . GLY B 1 51 ? -6.266 5.199 -1.175 1 90.69 51 GLY B CA 1
ATOM 1611 C C . GLY B 1 51 ? -7.652 5.738 -1.481 1 90.69 51 GLY B C 1
ATOM 1612 O O . GLY B 1 51 ? -7.832 6.945 -1.645 1 90.69 51 GLY B O 1
ATOM 1613 N N . ASP B 1 52 ? -8.57 4.898 -1.594 1 90.88 52 ASP B N 1
ATOM 1614 C CA . ASP B 1 52 ? -9.953 5.301 -1.82 1 90.88 52 ASP B CA 1
ATOM 1615 C C . ASP B 1 52 ? -10.469 6.176 -0.677 1 90.88 52 ASP B C 1
ATOM 1617 O O . ASP B 1 52 ? -11.156 7.172 -0.91 1 90.88 52 ASP B O 1
ATOM 1621 N N . LEU B 1 53 ? -10.102 5.777 0.528 1 93.25 53 LEU B N 1
ATOM 1622 C CA . LEU B 1 53 ? -10.539 6.52 1.703 1 93.25 53 LEU B CA 1
ATOM 1623 C C . LEU B 1 53 ? -9.93 7.914 1.729 1 93.25 53 LEU B C 1
ATOM 1625 O O . LEU B 1 53 ? -10.641 8.906 1.91 1 93.25 53 LEU B O 1
ATOM 1629 N N . ILE B 1 54 ? -8.672 7.98 1.508 1 90.62 54 ILE B N 1
ATOM 1630 C CA . ILE B 1 54 ? -7.941 9.242 1.582 1 90.62 54 ILE B CA 1
ATOM 1631 C C . ILE B 1 54 ? -8.469 10.203 0.518 1 90.62 54 ILE B C 1
ATOM 1633 O O . ILE B 1 54 ? -8.648 11.391 0.785 1 90.62 54 ILE B O 1
ATOM 1637 N N . ARG B 1 55 ? -8.719 9.719 -0.658 1 89.19 55 ARG B N 1
ATOM 1638 C CA . ARG B 1 55 ? -9.203 10.555 -1.752 1 89.19 55 ARG B CA 1
ATOM 1639 C C . ARG B 1 55 ? -10.578 11.133 -1.432 1 89.19 55 ARG B C 1
ATOM 1641 O O . ARG B 1 55 ? -10.938 12.203 -1.924 1 89.19 55 ARG B O 1
ATOM 1648 N N . ASN B 1 56 ? -11.266 10.445 -0.569 1 88.19 56 ASN B N 1
ATOM 1649 C CA . ASN B 1 56 ? -12.617 10.891 -0.245 1 88.19 56 ASN B CA 1
ATOM 1650 C C . ASN B 1 56 ? -12.641 11.719 1.037 1 88.19 56 ASN B C 1
ATOM 1652 O O . ASN B 1 56 ? -13.695 12.227 1.435 1 88.19 56 ASN B O 1
ATOM 1656 N N . LEU B 1 57 ? -11.531 11.75 1.71 1 82.62 57 LEU B N 1
ATOM 1657 C CA . LEU B 1 57 ? -11.43 12.562 2.916 1 82.62 57 LEU B CA 1
ATOM 1658 C C . LEU B 1 57 ? -11.023 13.992 2.576 1 82.62 57 LEU B C 1
ATOM 1660 O O . LEU B 1 57 ? -11.203 14.898 3.387 1 82.62 57 LEU B O 1
ATOM 1664 N N . LYS B 1 58 ? -10.438 14.156 1.323 1 72.19 58 LYS B N 1
ATOM 1665 C CA . LYS B 1 58 ? -10 15.492 0.933 1 72.19 58 LYS B CA 1
ATOM 1666 C C . LYS B 1 58 ? -11.18 16.438 0.798 1 72.19 58 LYS B C 1
ATOM 1668 O O . LYS B 1 58 ? -12.211 16.094 0.217 1 72.19 58 LYS B O 1
ATOM 1673 N N . PRO B 1 59 ? -11.078 17.547 1.444 1 58.53 59 PRO B N 1
ATOM 1674 C CA . PRO B 1 59 ? -12.156 18.531 1.281 1 58.53 59 PRO B CA 1
ATOM 1675 C C . PRO B 1 59 ? -12.391 18.922 -0.179 1 58.53 59 PRO B C 1
ATOM 1677 O O . PRO B 1 59 ? -11.445 18.953 -0.971 1 58.53 59 PRO B O 1
ATOM 1680 N N . GLN B 1 60 ? -13.523 18.469 -0.902 1 52.97 60 GLN B N 1
ATOM 1681 C CA . GLN B 1 60 ? -13.945 18.688 -2.281 1 52.97 60 GLN B CA 1
ATOM 1682 C C . GLN B 1 60 ? -13.547 20.062 -2.768 1 52.97 60 GLN B C 1
ATOM 1684 O O . GLN B 1 60 ? -13.617 20.359 -3.965 1 52.97 60 GLN B O 1
ATOM 1689 N N . ASN B 1 61 ? -13.625 21.016 -2.025 1 46.5 61 ASN B N 1
ATOM 1690 C CA . ASN B 1 61 ? -13.562 22.344 -2.646 1 46.5 61 ASN B CA 1
ATOM 1691 C C . ASN B 1 61 ? -12.211 22.578 -3.318 1 46.5 61 ASN B C 1
ATOM 1693 O O . ASN B 1 61 ? -11.82 23.719 -3.545 1 46.5 61 ASN B O 1
ATOM 1697 N N . GLU B 1 62 ? -11.414 21.625 -3.236 1 48.69 62 GLU B N 1
ATOM 1698 C CA . GLU B 1 62 ? -10.125 22 -3.826 1 48.69 62 GLU B CA 1
ATOM 1699 C C . GLU B 1 62 ? -10.266 22.266 -5.32 1 48.69 62 GLU B C 1
ATOM 1701 O O . GLU B 1 62 ? -9.312 22.719 -5.965 1 48.69 62 GLU B O 1
ATOM 1706 N N . MET B 1 63 ? -11.172 21.656 -6.086 1 41.72 63 MET B N 1
ATOM 1707 C CA . MET B 1 63 ? -11.25 22.172 -7.449 1 41.72 63 MET B CA 1
ATOM 1708 C C . MET B 1 63 ? -11.305 23.688 -7.449 1 41.72 63 MET B C 1
ATOM 1710 O O . MET B 1 63 ? -10.75 24.344 -8.344 1 41.72 63 MET B O 1
ATOM 1714 N N . LEU B 1 64 ? -12.312 24.375 -6.754 1 37.91 64 LEU B N 1
ATOM 1715 C CA . LEU B 1 64 ? -12.539 25.797 -6.934 1 37.91 64 LEU B CA 1
ATOM 1716 C C . LEU B 1 64 ? -11.5 26.609 -6.16 1 37.91 64 LEU B C 1
ATOM 1718 O O . LEU B 1 64 ? -11.438 27.844 -6.297 1 37.91 64 LEU B O 1
ATOM 1722 N N . TYR B 1 65 ? -11 26.266 -4.969 1 38.5 65 TYR B N 1
ATOM 1723 C CA . TYR B 1 65 ? -10.219 27.312 -4.316 1 38.5 65 TYR B CA 1
ATOM 1724 C C . TYR B 1 65 ? -8.797 27.359 -4.871 1 38.5 65 TYR B C 1
ATOM 1726 O O . TYR B 1 65 ? -8.164 26.328 -5.062 1 38.5 65 TYR B O 1
ATOM 1734 N N . ASN B 1 66 ? -8.375 28.438 -5.566 1 39.72 66 ASN B N 1
ATOM 1735 C CA . ASN B 1 66 ? -7.051 28.938 -5.914 1 39.72 66 ASN B CA 1
ATOM 1736 C C . ASN B 1 66 ? -6.055 28.719 -4.777 1 39.72 66 ASN B C 1
ATOM 1738 O O . ASN B 1 66 ? -6.453 28.562 -3.619 1 39.72 66 ASN B O 1
ATOM 1742 N N . ILE B 1 67 ? -4.652 28.625 -5 1 39.47 67 ILE B N 1
ATOM 1743 C CA . ILE B 1 67 ? -3.51 28.547 -4.098 1 39.47 67 ILE B CA 1
ATOM 1744 C C . ILE B 1 67 ? -3.762 29.406 -2.867 1 39.47 67 ILE B C 1
ATOM 1746 O O . ILE B 1 67 ? -3.414 29.031 -1.748 1 39.47 67 ILE B O 1
ATOM 1750 N N . TYR B 1 68 ? -4.316 30.594 -3.025 1 39.97 68 TYR B N 1
ATOM 1751 C CA . TYR B 1 68 ? -4.492 31.656 -2.051 1 39.97 68 TYR B CA 1
ATOM 1752 C C . TYR B 1 68 ? -5.562 31.297 -1.028 1 39.97 68 TYR B C 1
ATOM 1754 O O . TYR B 1 68 ? -5.367 31.484 0.176 1 39.97 68 TYR B O 1
ATOM 1762 N N . THR B 1 69 ? -6.754 30.938 -1.465 1 42.19 69 THR B N 1
ATOM 1763 C CA . THR B 1 69 ? -7.844 30.672 -0.536 1 42.19 69 THR B CA 1
ATOM 17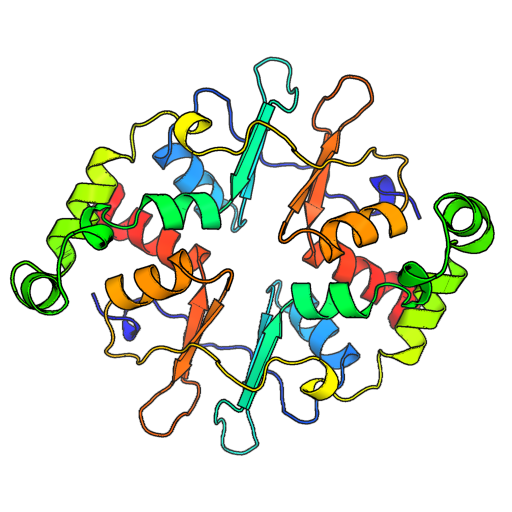64 C C . THR B 1 69 ? -7.586 29.375 0.241 1 42.19 69 THR B C 1
ATOM 1766 O O . THR B 1 69 ? -8.102 29.203 1.348 1 42.19 69 THR B O 1
ATOM 1769 N N . PHE B 1 70 ? -6.906 28.484 -0.278 1 41.09 70 PHE B N 1
ATOM 1770 C CA . PHE B 1 70 ? -6.398 27.281 0.359 1 41.09 70 PHE B CA 1
ATOM 1771 C C . PHE B 1 70 ? -5.527 27.625 1.56 1 41.09 70 PHE B C 1
ATOM 1773 O O . PHE B 1 70 ? -5.645 27 2.617 1 41.09 70 PHE B O 1
ATOM 1780 N N . LEU B 1 71 ? -4.66 28.594 1.446 1 41.47 71 LEU B N 1
ATOM 1781 C CA . LEU B 1 71 ? -3.773 29.141 2.471 1 41.47 71 LEU B CA 1
ATOM 1782 C C . LEU B 1 71 ? -4.566 29.609 3.684 1 41.47 71 LEU B C 1
ATOM 1784 O O . LEU B 1 71 ? -4.09 29.516 4.816 1 41.47 71 LEU B O 1
ATOM 1788 N N . LEU B 1 72 ? -5.691 30.375 3.496 1 41.22 72 LEU B N 1
ATOM 1789 C CA . LEU B 1 72 ? -6.375 31.078 4.578 1 41.22 72 LEU B CA 1
ATOM 1790 C C . LEU B 1 72 ? -7.312 30.125 5.324 1 41.22 72 LEU B C 1
ATOM 1792 O O . LEU B 1 72 ? -7.406 30.188 6.555 1 41.22 72 LEU B O 1
ATOM 1796 N N . TYR B 1 73 ? -8.445 29.547 4.762 1 43.75 73 TYR B N 1
ATOM 1797 C CA . TYR B 1 73 ? -9.555 28.906 5.457 1 43.75 73 TYR B CA 1
ATOM 1798 C C . TYR B 1 73 ? -9.32 27.406 5.582 1 43.75 73 TYR B C 1
ATOM 1800 O O . TYR B 1 73 ? -10.242 26.641 5.898 1 43.75 73 TYR B O 1
ATOM 1808 N N . VAL B 1 74 ? -8.383 26.781 4.992 1 45.53 74 VAL B N 1
ATOM 1809 C CA . VAL B 1 74 ? -8.25 25.344 4.809 1 45.53 74 VAL B CA 1
ATOM 1810 C C . VAL B 1 74 ? -8.016 24.672 6.156 1 45.53 74 VAL B C 1
ATOM 1812 O O . VAL B 1 74 ? -7.305 23.672 6.246 1 45.53 74 VAL B O 1
ATOM 1815 N N . GLY B 1 75 ? -8.039 25.312 7.203 1 49 75 GLY B N 1
ATOM 1816 C CA . GLY B 1 75 ? -7.512 24.75 8.43 1 49 75 GLY B CA 1
ATOM 1817 C C . GLY B 1 75 ? -8.156 23.422 8.805 1 49 75 GLY B C 1
ATOM 1818 O O . GLY B 1 75 ? -8.797 22.781 7.965 1 49 75 GLY B O 1
ATOM 1819 N N . LYS B 1 76 ? -7.988 23.078 10.172 1 56.03 76 LYS B N 1
ATOM 1820 C CA . LYS B 1 76 ? -8.484 21.969 10.977 1 56.03 76 LYS B CA 1
ATOM 1821 C C . LYS B 1 76 ? -9.984 21.766 10.773 1 56.03 76 LYS B C 1
ATOM 1823 O O . LYS B 1 76 ? -10.453 20.641 10.633 1 56.03 76 LYS B O 1
ATOM 1828 N N . GLU B 1 77 ? -10.75 22.797 10.562 1 60.84 77 GLU B N 1
ATOM 1829 C CA . GLU B 1 77 ? -12.211 22.781 10.516 1 60.84 77 GLU B CA 1
ATOM 1830 C C . GLU B 1 77 ? -12.711 22.109 9.234 1 60.84 77 GLU B C 1
ATOM 1832 O O . GLU B 1 77 ? -13.68 21.359 9.258 1 60.84 77 GLU B O 1
ATOM 1837 N N . GLU B 1 78 ? -11.859 22.141 8.289 1 77.12 78 GLU B N 1
ATOM 1838 C CA . GLU B 1 78 ? -12.352 21.625 7.012 1 77.12 78 GLU B CA 1
ATOM 1839 C C . GLU B 1 78 ? -12.211 20.109 6.926 1 77.12 78 GLU B C 1
ATOM 1841 O O . GLU B 1 78 ? -13.125 19.422 6.488 1 77.12 78 GLU B O 1
ATOM 1846 N N . LEU B 1 79 ? -11.188 19.641 7.578 1 83 79 LEU B N 1
ATOM 1847 C CA . LEU B 1 79 ? -11 18.203 7.559 1 83 79 LEU B CA 1
ATOM 1848 C C . LEU B 1 79 ? -12.008 17.5 8.461 1 83 79 LEU B C 1
ATOM 1850 O O . LEU B 1 79 ? -12.578 16.484 8.094 1 83 79 LEU B O 1
ATOM 1854 N N . GLU B 1 80 ? -12.172 18.094 9.586 1 87.19 80 GLU B N 1
ATOM 1855 C CA . GLU B 1 80 ? -13.133 17.516 10.516 1 87.19 80 GLU B CA 1
ATOM 1856 C C . GLU B 1 80 ? -14.539 17.5 9.914 1 87.19 80 GLU B C 1
ATOM 1858 O O . GLU B 1 80 ? -15.258 16.5 10.047 1 87.19 80 GLU B O 1
ATOM 1863 N N . ASP B 1 81 ? -14.875 18.578 9.289 1 86.5 81 ASP B N 1
ATOM 1864 C CA . ASP B 1 81 ? -16.188 18.656 8.656 1 86.5 81 ASP B CA 1
ATOM 1865 C C . ASP B 1 81 ? -16.328 17.609 7.547 1 86.5 81 ASP B C 1
ATOM 1867 O O . ASP B 1 81 ? -17.375 16.984 7.41 1 86.5 81 ASP B O 1
ATOM 1871 N N . SER B 1 82 ? -15.297 17.5 6.809 1 86.5 82 SER B N 1
ATOM 1872 C CA . SER B 1 82 ? -15.312 16.531 5.723 1 86.5 82 SER B CA 1
ATOM 1873 C C . SER B 1 82 ? -15.461 15.102 6.258 1 86.5 82 SER B C 1
ATOM 1875 O O . SER B 1 82 ? -16.281 14.328 5.754 1 86.5 82 SER B O 1
ATOM 1877 N N . VAL B 1 83 ? -14.766 14.812 7.305 1 90.38 83 VAL B N 1
ATOM 1878 C CA . VAL B 1 83 ? -14.805 13.477 7.902 1 90.38 83 VAL B CA 1
ATOM 1879 C C . VAL B 1 83 ? -16.188 13.211 8.492 1 90.38 83 VAL B C 1
ATOM 1881 O O . VAL B 1 83 ? -16.766 12.141 8.289 1 90.38 83 VAL B O 1
ATOM 1884 N N . GLN B 1 84 ? -16.734 14.195 9.102 1 90.88 84 GLN B N 1
ATOM 1885 C CA . GLN B 1 84 ? -18.047 14.055 9.719 1 90.88 84 GLN B CA 1
ATOM 1886 C C . GLN B 1 84 ? -19.141 13.836 8.672 1 90.88 84 GLN B C 1
ATOM 1888 O O . GLN B 1 84 ? -20.094 13.109 8.914 1 90.88 84 GLN B O 1
ATOM 1893 N N . SER B 1 85 ? -18.906 14.391 7.562 1 90.88 85 SER B N 1
ATOM 1894 C CA . SER B 1 85 ? -19.922 14.32 6.52 1 90.88 85 SER B CA 1
ATOM 1895 C C . SER B 1 85 ? -19.906 12.961 5.824 1 90.88 85 SER B C 1
ATOM 1897 O O . SER B 1 85 ? -20.922 12.531 5.281 1 90.88 85 SER B O 1
ATOM 1899 N N . ILE B 1 86 ? -18.812 12.273 5.938 1 93.12 86 ILE B N 1
ATOM 1900 C CA . ILE B 1 86 ? -18.719 11.094 5.086 1 93.12 86 ILE B CA 1
ATOM 1901 C C . ILE B 1 86 ? -18.609 9.836 5.953 1 93.12 86 ILE B C 1
ATOM 1903 O O . ILE B 1 86 ? -18.875 8.727 5.484 1 93.12 86 ILE B O 1
ATOM 1907 N N . LYS B 1 87 ? -18.281 9.906 7.191 1 94.44 87 LYS B N 1
ATOM 1908 C CA . LYS B 1 87 ? -17.922 8.766 8.023 1 94.44 87 LYS B CA 1
ATOM 1909 C C . LYS B 1 87 ? -19.062 7.762 8.125 1 94.44 87 LYS B C 1
ATOM 1911 O O . LYS B 1 87 ? -18.828 6.555 8.227 1 94.44 87 LYS B O 1
ATOM 1916 N N . ASP B 1 88 ? -20.359 8.234 8.055 1 96.62 88 ASP B N 1
ATOM 1917 C CA . ASP B 1 88 ? -21.516 7.355 8.258 1 96.62 88 ASP B CA 1
ATOM 1918 C C . ASP B 1 88 ? -22.094 6.887 6.926 1 96.62 88 ASP B C 1
ATOM 1920 O O . ASP B 1 88 ? -23.078 6.156 6.898 1 96.62 88 ASP B O 1
ATOM 1924 N N . GLN B 1 89 ? -21.484 7.281 5.82 1 97.12 89 GLN B N 1
ATOM 1925 C CA . GLN B 1 89 ? -21.938 6.855 4.5 1 97.12 89 GLN B CA 1
ATOM 1926 C C . GLN B 1 89 ? -21.594 5.391 4.246 1 97.12 89 GLN B C 1
ATOM 1928 O O . GLN B 1 89 ? -20.656 4.852 4.848 1 97.12 89 GLN B O 1
ATOM 1933 N N . ASN B 1 90 ? -22.469 4.777 3.387 1 98.31 90 ASN B N 1
ATOM 1934 C CA . ASN B 1 90 ? -22.219 3.395 2.986 1 98.31 90 ASN B CA 1
ATOM 1935 C C . ASN B 1 90 ? -20.906 3.254 2.232 1 98.31 90 ASN B C 1
ATOM 1937 O O . ASN B 1 90 ? -20.578 4.082 1.377 1 98.31 90 ASN B O 1
ATOM 1941 N N . ILE B 1 91 ? -20.094 2.188 2.549 1 97.94 91 ILE B N 1
ATOM 1942 C CA . ILE B 1 91 ? -18.766 2 1.978 1 97.94 91 ILE B CA 1
ATOM 1943 C C . ILE B 1 91 ? -18.875 1.816 0.466 1 97.94 91 ILE B C 1
ATOM 1945 O O . ILE B 1 91 ? -17.953 2.145 -0.274 1 97.94 91 ILE B O 1
ATOM 1949 N N . MET B 1 92 ? -20 1.339 -0.015 1 97.75 92 MET B N 1
ATOM 1950 C CA . MET B 1 92 ? -20.172 1.054 -1.437 1 97.75 92 MET B CA 1
ATOM 1951 C C . MET B 1 92 ? -20.172 2.342 -2.254 1 97.75 92 MET B C 1
ATOM 1953 O O . MET B 1 92 ? -20.016 2.307 -3.477 1 97.75 92 MET B O 1
ATOM 1957 N N . THR B 1 93 ? -20.344 3.543 -1.584 1 97 93 THR B N 1
ATOM 1958 C CA . THR B 1 93 ? -20.344 4.828 -2.275 1 97 93 THR B CA 1
ATOM 1959 C C . THR B 1 93 ? -18.938 5.168 -2.785 1 97 93 THR B C 1
ATOM 1961 O O . THR B 1 93 ? -18.797 5.969 -3.711 1 97 93 THR B O 1
ATOM 1964 N N . ILE B 1 94 ? -17.891 4.523 -2.207 1 94.81 94 ILE B N 1
ATOM 1965 C CA . ILE B 1 94 ? -16.531 4.902 -2.607 1 94.81 94 ILE B CA 1
ATOM 1966 C C . ILE B 1 94 ? -15.773 3.664 -3.072 1 94.81 94 ILE B C 1
ATOM 1968 O O . ILE B 1 94 ? -14.641 3.768 -3.547 1 94.81 94 ILE B O 1
ATOM 1972 N N . ALA B 1 95 ? -16.344 2.5 -2.928 1 96.12 95 ALA B N 1
ATOM 1973 C CA . ALA B 1 95 ? -15.688 1.242 -3.279 1 96.12 95 ALA B CA 1
ATOM 1974 C C . ALA B 1 95 ? -15.617 1.068 -4.793 1 96.12 95 ALA B C 1
ATOM 1976 O O . ALA B 1 95 ? -16.438 1.616 -5.527 1 96.12 95 ALA B O 1
ATOM 1977 N N . LYS B 1 96 ? -14.617 0.384 -5.219 1 93.69 96 LYS B N 1
ATOM 1978 C CA . LYS B 1 96 ? -14.586 -0.086 -6.602 1 93.69 96 LYS B CA 1
ATOM 1979 C C . LYS B 1 96 ? -15.492 -1.302 -6.785 1 93.69 96 LYS B C 1
ATOM 1981 O O . LYS B 1 96 ? -15.289 -2.336 -6.148 1 93.69 96 LYS B O 1
ATOM 1986 N N . LYS B 1 97 ? -16.469 -1.206 -7.652 1 94.62 97 LYS B N 1
ATOM 1987 C CA . LYS B 1 97 ? -17.484 -2.246 -7.793 1 94.62 97 LYS B CA 1
ATOM 1988 C C . LYS B 1 97 ? -17.359 -2.955 -9.141 1 94.62 97 LYS B C 1
ATOM 1990 O O . LYS B 1 97 ? -17.875 -4.059 -9.312 1 94.62 97 LYS B O 1
ATOM 1995 N N . LYS B 1 98 ? -16.672 -2.312 -10.031 1 90 98 LYS B N 1
ATOM 1996 C CA . LYS B 1 98 ? -16.5 -2.879 -11.367 1 90 98 LYS B CA 1
ATOM 1997 C C . LYS B 1 98 ? -15.016 -2.98 -11.734 1 90 98 LYS B C 1
ATOM 1999 O O . LYS B 1 98 ? -14.18 -2.256 -11.188 1 90 98 LYS B O 1
ATOM 2004 N N . GLY B 1 99 ? -14.773 -3.971 -12.602 1 87.38 99 GLY B N 1
ATOM 2005 C CA . GLY B 1 99 ? -13.391 -4.121 -13.039 1 87.38 99 GLY B CA 1
ATOM 2006 C C . GLY B 1 99 ? -12.461 -4.578 -11.938 1 87.38 99 GLY B C 1
ATOM 2007 O O . GLY B 1 99 ? -11.305 -4.16 -11.883 1 87.38 99 GLY B O 1
ATOM 2008 N N . ILE B 1 100 ? -13.031 -5.32 -11.031 1 90.38 100 ILE B N 1
ATOM 2009 C CA . ILE B 1 100 ? -12.227 -5.863 -9.945 1 90.38 100 ILE B CA 1
ATOM 2010 C C . ILE B 1 100 ? -11.406 -7.043 -10.453 1 90.38 100 ILE B C 1
ATOM 2012 O O . ILE B 1 100 ? -11.953 -7.996 -11.008 1 90.38 100 ILE B O 1
ATOM 2016 N N . TYR B 1 101 ? -10.109 -6.902 -10.273 1 92.25 101 TYR B N 1
ATOM 2017 C CA . TYR B 1 101 ? -9.242 -8.023 -10.625 1 92.25 101 TYR B CA 1
ATOM 2018 C C . TYR B 1 101 ? -9.133 -9.016 -9.477 1 92.25 101 TYR B C 1
ATOM 2020 O O . TYR B 1 101 ? -8.961 -8.625 -8.32 1 92.25 101 TYR B O 1
ATOM 2028 N N . SER B 1 102 ? -9.344 -10.188 -9.773 1 95.44 102 SER B N 1
ATOM 2029 C CA . SER B 1 102 ? -9.203 -11.289 -8.82 1 95.44 102 SER B CA 1
ATOM 2030 C C . SER B 1 102 ? -8.5 -12.477 -9.461 1 95.44 102 SER B C 1
ATOM 2032 O O . SER B 1 102 ? -8.297 -12.508 -10.68 1 95.44 102 SER B O 1
ATOM 2034 N N . VAL B 1 103 ? -8.078 -13.383 -8.609 1 96.31 103 VAL B N 1
ATOM 2035 C CA . VAL B 1 103 ? -7.48 -14.625 -9.086 1 96.31 103 VAL B CA 1
ATOM 2036 C C . VAL B 1 103 ? -8.164 -15.82 -8.422 1 96.31 103 VAL B C 1
ATOM 2038 O O . VAL B 1 103 ? -8.914 -15.648 -7.457 1 96.31 103 VAL B O 1
ATOM 2041 N N . ASN B 1 104 ? -7.957 -16.969 -9.055 1 97.94 104 ASN B N 1
ATOM 2042 C CA . ASN B 1 104 ? -8.422 -18.234 -8.5 1 97.94 104 ASN B CA 1
ATOM 2043 C C . ASN B 1 104 ? -7.32 -18.953 -7.719 1 97.94 104 ASN B C 1
ATOM 2045 O O . ASN B 1 104 ? -6.141 -18.812 -8.039 1 97.94 104 ASN B O 1
ATOM 2049 N N . PRO B 1 105 ? -7.734 -19.766 -6.664 1 97.38 105 PRO B N 1
ATOM 2050 C CA . PRO B 1 105 ? -6.719 -20.516 -5.914 1 97.38 105 PRO B CA 1
ATOM 2051 C C . PRO B 1 105 ? -5.816 -21.359 -6.816 1 97.38 105 PRO B C 1
ATOM 2053 O O . PRO B 1 105 ? -4.66 -21.609 -6.469 1 97.38 105 PRO B O 1
ATOM 2056 N N . GLU B 1 106 ? -6.293 -21.641 -8.008 1 97 106 GLU B N 1
ATOM 2057 C CA . GLU B 1 106 ? -5.555 -22.531 -8.898 1 97 106 GLU B CA 1
ATOM 2058 C C . GLU B 1 106 ? -4.676 -21.75 -9.867 1 97 106 GLU B C 1
ATOM 2060 O O . GLU B 1 106 ? -3.883 -22.344 -10.602 1 97 106 GLU B O 1
ATOM 2065 N N . ASP B 1 107 ? -4.84 -20.469 -9.891 1 95.19 107 ASP B N 1
ATOM 2066 C CA . ASP B 1 107 ? -4.004 -19.656 -10.758 1 95.19 107 ASP B CA 1
ATOM 2067 C C . ASP B 1 107 ? -2.541 -19.703 -10.32 1 95.19 107 ASP B C 1
ATOM 2069 O O . ASP B 1 107 ? -2.236 -20.141 -9.211 1 95.19 107 ASP B O 1
ATOM 2073 N N . SER B 1 108 ? -1.639 -19.25 -11.188 1 92.06 108 SER B N 1
ATOM 2074 C CA . SER B 1 108 ? -0.205 -19.281 -10.922 1 92.06 108 SER B CA 1
ATOM 2075 C C . SER B 1 108 ? 0.289 -17.953 -10.359 1 92.06 108 SER B C 1
ATOM 2077 O O . SER B 1 108 ? -0.409 -16.938 -10.445 1 92.06 108 SER B O 1
ATOM 2079 N N . ILE B 1 109 ? 1.47 -17.969 -9.797 1 89.75 109 ILE B N 1
ATOM 2080 C CA . ILE B 1 109 ? 2.098 -16.75 -9.297 1 89.75 109 ILE B CA 1
ATOM 2081 C C . ILE B 1 109 ? 2.33 -15.781 -10.453 1 89.75 109 ILE B C 1
ATOM 2083 O O . ILE B 1 109 ? 2.24 -14.562 -10.281 1 89.75 109 ILE B O 1
ATOM 2087 N N . GLU B 1 110 ? 2.596 -16.297 -11.633 1 87.88 110 GLU B N 1
ATOM 2088 C CA . GLU B 1 110 ? 2.789 -15.445 -12.805 1 87.88 110 GLU B CA 1
ATOM 2089 C C . GLU B 1 110 ? 1.525 -14.656 -13.125 1 87.88 110 GLU B C 1
ATOM 2091 O O . GLU B 1 110 ? 1.602 -13.5 -13.539 1 87.88 110 GLU B O 1
ATOM 2096 N N . ASP B 1 111 ? 0.414 -15.312 -12.945 1 89.56 111 ASP B N 1
ATOM 2097 C CA . ASP B 1 111 ? -0.857 -14.617 -13.125 1 89.56 111 ASP B CA 1
ATOM 2098 C C . ASP B 1 111 ? -0.986 -13.445 -12.148 1 89.56 111 ASP B C 1
ATOM 2100 O O . ASP B 1 111 ? -1.419 -12.359 -12.539 1 89.56 111 ASP B O 1
ATOM 2104 N N . VAL B 1 112 ? -0.605 -13.711 -10.93 1 91.06 112 VAL B N 1
ATOM 2105 C CA . VAL B 1 112 ? -0.657 -12.695 -9.891 1 91.06 112 VAL B CA 1
ATOM 2106 C C . VAL B 1 112 ? 0.294 -11.547 -10.242 1 91.06 112 VAL B C 1
ATOM 2108 O O . VAL B 1 112 ? -0.088 -10.375 -10.188 1 91.06 112 VAL B O 1
ATOM 2111 N N . LEU B 1 113 ? 1.459 -11.883 -10.648 1 88.75 113 LEU B N 1
ATOM 2112 C CA . LEU B 1 113 ? 2.477 -10.898 -10.992 1 88.75 113 LEU B CA 1
ATOM 2113 C C . LEU B 1 113 ? 2.023 -10.031 -12.156 1 88.75 113 LEU B C 1
ATOM 2115 O O . LEU B 1 113 ? 2.264 -8.82 -12.172 1 88.75 113 LEU B O 1
ATOM 2119 N N . SER B 1 114 ? 1.38 -10.648 -13.125 1 87.38 114 SER B N 1
ATOM 2120 C CA . SER B 1 114 ? 0.887 -9.922 -14.289 1 87.38 114 SER B CA 1
ATOM 2121 C C . SER B 1 114 ? -0.14 -8.867 -13.891 1 87.38 114 SER B C 1
ATOM 2123 O O . SER B 1 114 ? -0.128 -7.75 -14.406 1 87.38 114 SER B O 1
ATOM 2125 N N . ILE B 1 115 ? -0.959 -9.195 -12.93 1 87.81 115 ILE B N 1
ATOM 2126 C CA . ILE B 1 115 ? -2.004 -8.281 -12.484 1 87.81 115 ILE B CA 1
ATOM 2127 C C . ILE B 1 115 ? -1.389 -7.176 -11.625 1 87.81 115 ILE B C 1
ATOM 2129 O O . ILE B 1 115 ? -1.648 -5.988 -11.852 1 87.81 115 ILE B O 1
ATOM 2133 N N . LEU B 1 116 ? -0.49 -7.539 -10.703 1 88.25 116 LEU B N 1
ATOM 2134 C CA . LEU B 1 116 ? 0.064 -6.582 -9.75 1 88.25 116 LEU B CA 1
ATOM 2135 C C . LEU B 1 116 ? 1.054 -5.645 -10.438 1 88.25 116 LEU B C 1
ATOM 2137 O O . LEU B 1 116 ? 1.259 -4.516 -9.992 1 88.25 116 LEU B O 1
ATOM 2141 N N . SER B 1 117 ? 1.612 -6.109 -11.484 1 84.88 117 SER B N 1
ATOM 2142 C CA . SER B 1 117 ? 2.564 -5.277 -12.211 1 84.88 117 SER B CA 1
ATOM 2143 C C . SER B 1 117 ? 1.848 -4.258 -13.094 1 84.88 117 SER B C 1
ATOM 2145 O O . SER B 1 117 ? 2.383 -3.182 -13.367 1 84.88 117 SER B O 1
ATOM 2147 N N . LYS B 1 118 ? 0.708 -4.641 -13.531 1 80 118 LYS B N 1
ATOM 2148 C CA . LYS B 1 118 ? -0.023 -3.818 -14.492 1 80 118 LYS B CA 1
ATOM 2149 C C . LYS B 1 118 ? -0.899 -2.791 -13.781 1 80 118 LYS B C 1
ATOM 2151 O O . LYS B 1 118 ? -0.998 -1.643 -14.211 1 80 118 LYS B O 1
ATOM 2156 N N . TYR B 1 119 ? -1.383 -3.285 -12.688 1 74.75 119 TYR B N 1
ATOM 2157 C CA . TYR B 1 119 ? -2.346 -2.42 -12.016 1 74.75 119 TYR B CA 1
ATOM 2158 C C . TYR B 1 119 ? -1.819 -1.964 -10.664 1 74.75 119 TYR B C 1
ATOM 2160 O O . TYR B 1 119 ? -0.944 -2.609 -10.078 1 74.75 119 TYR B O 1
ATOM 2168 N N . HIS B 1 120 ? -2.248 -0.811 -10.297 1 67.5 120 HIS B N 1
ATOM 2169 C CA . HIS B 1 120 ? -1.714 -0.191 -9.094 1 67.5 120 HIS B CA 1
ATOM 2170 C C . HIS B 1 120 ? -2.404 -0.73 -7.844 1 67.5 120 HIS B C 1
ATOM 2172 O O . HIS B 1 120 ? -2.381 -0.091 -6.789 1 67.5 120 HIS B O 1
ATOM 2178 N N . PHE B 1 121 ? -2.832 -1.995 -8.031 1 72.19 121 PHE B N 1
ATOM 2179 C CA . PHE B 1 121 ? -3.502 -2.564 -6.871 1 72.19 121 PHE B CA 1
ATOM 2180 C C . PHE B 1 121 ? -2.486 -3.121 -5.879 1 72.19 121 PHE B C 1
ATOM 2182 O O . PHE B 1 121 ? -1.476 -3.703 -6.281 1 72.19 121 PHE B O 1
ATOM 2189 N N . LYS B 1 122 ? -2.77 -3 -4.613 1 79 122 LYS B N 1
ATOM 2190 C CA . LYS B 1 122 ? -1.87 -3.529 -3.592 1 79 122 LYS B CA 1
ATOM 2191 C C . LYS B 1 122 ? -2.295 -4.93 -3.158 1 79 122 LYS B C 1
ATOM 2193 O O . LYS B 1 122 ? -1.464 -5.73 -2.727 1 79 122 LYS B O 1
ATOM 2198 N N . LYS B 1 123 ? -3.57 -5.18 -3.387 1 88.81 123 LYS B N 1
ATOM 2199 C CA . LYS B 1 123 ? -4.113 -6.465 -2.959 1 88.81 123 LYS B CA 1
ATOM 2200 C C . LYS B 1 123 ? -5.098 -7.016 -3.986 1 88.81 123 LYS B C 1
ATOM 2202 O O . LYS B 1 123 ? -5.891 -6.266 -4.562 1 88.81 123 LYS B O 1
ATOM 2207 N N . ILE B 1 124 ? -5.004 -8.359 -4.156 1 94.62 124 ILE B N 1
ATOM 2208 C CA . ILE B 1 124 ? -5.891 -9.055 -5.078 1 94.62 124 ILE B CA 1
ATOM 2209 C C . ILE B 1 124 ? -6.715 -10.094 -4.32 1 94.62 124 ILE B C 1
ATOM 2211 O O . ILE B 1 124 ? -6.16 -10.984 -3.676 1 94.62 124 ILE B O 1
ATOM 2215 N N . PRO B 1 125 ? -8.047 -9.938 -4.414 1 96.88 125 PRO B N 1
ATOM 2216 C CA . PRO B 1 125 ? -8.852 -11.008 -3.818 1 96.88 125 PRO B CA 1
ATOM 2217 C C . PRO B 1 125 ? -8.711 -12.336 -4.562 1 96.88 125 PRO B C 1
ATOM 2219 O O . PRO B 1 125 ? -8.57 -12.352 -5.789 1 96.88 125 PRO B O 1
ATOM 2222 N N . VAL B 1 126 ? -8.703 -13.375 -3.809 1 98 126 VAL B N 1
ATOM 2223 C CA . VAL B 1 126 ? -8.773 -14.727 -4.359 1 98 126 VAL B CA 1
ATOM 2224 C C . VAL B 1 126 ? -10.195 -15.266 -4.223 1 98 126 VAL B C 1
ATOM 2226 O O . VAL B 1 126 ? -10.742 -15.328 -3.119 1 98 126 VAL B O 1
ATOM 2229 N N . ILE B 1 127 ? -10.781 -15.641 -5.367 1 98.25 127 ILE B N 1
ATOM 2230 C CA . ILE B 1 127 ? -12.164 -16.094 -5.328 1 98.25 127 ILE B CA 1
ATOM 2231 C C . ILE B 1 127 ? -12.266 -17.5 -5.93 1 98.25 127 ILE B C 1
ATOM 2233 O O . ILE B 1 127 ? -11.477 -17.859 -6.809 1 98.25 127 ILE B O 1
ATOM 2237 N N . ASP B 1 128 ? -13.141 -18.25 -5.391 1 97.81 128 ASP B N 1
ATOM 2238 C CA . ASP B 1 128 ? -13.367 -19.578 -5.953 1 97.81 128 ASP B CA 1
ATOM 2239 C C . ASP B 1 128 ? -14.359 -19.516 -7.117 1 97.81 128 ASP B C 1
ATOM 2241 O O . ASP B 1 128 ? -14.68 -18.422 -7.605 1 97.81 128 ASP B O 1
ATOM 2245 N N . ASN B 1 129 ? -14.766 -20.641 -7.613 1 97.19 129 ASN B N 1
ATOM 2246 C CA . ASN B 1 129 ? -15.609 -20.719 -8.805 1 97.19 129 ASN B CA 1
ATOM 2247 C C . ASN B 1 129 ? -17 -20.172 -8.547 1 97.19 129 ASN B C 1
ATOM 2249 O O . ASN B 1 129 ? -17.734 -19.859 -9.484 1 97.19 129 ASN B O 1
ATOM 2253 N N . ASP B 1 130 ? -17.406 -20.047 -7.285 1 97.38 130 ASP B N 1
ATOM 2254 C CA . ASP B 1 130 ? -18.703 -19.484 -6.93 1 97.38 130 ASP B CA 1
ATOM 2255 C C . ASP B 1 130 ? -18.578 -17.984 -6.602 1 97.38 130 ASP B C 1
ATOM 2257 O O . ASP B 1 130 ? -19.469 -17.406 -5.988 1 97.38 130 ASP B O 1
ATOM 2261 N N . LYS B 1 131 ? -17.406 -17.422 -6.816 1 96.88 131 LYS B N 1
ATOM 2262 C CA . LYS B 1 131 ? -17.094 -16 -6.621 1 96.88 131 LYS B CA 1
ATOM 2263 C C . LYS B 1 131 ? -17 -15.656 -5.137 1 96.88 131 LYS B C 1
ATOM 2265 O O . LYS B 1 131 ? -17.125 -14.492 -4.758 1 96.88 131 LYS B O 1
ATOM 2270 N N . LYS B 1 132 ? -16.875 -16.719 -4.352 1 98.31 132 LYS B N 1
ATOM 2271 C CA . LYS B 1 132 ? -16.656 -16.484 -2.924 1 98.31 132 LYS B CA 1
ATOM 2272 C C . LYS B 1 132 ? -15.195 -16.156 -2.633 1 98.31 132 LYS B C 1
ATOM 2274 O O . LYS B 1 132 ? -14.289 -16.766 -3.191 1 98.31 132 LYS B O 1
ATOM 2279 N N . VAL B 1 133 ? -15.062 -15.164 -1.727 1 98.25 133 VAL B N 1
ATOM 2280 C CA . VAL B 1 133 ? -13.703 -14.781 -1.338 1 98.25 133 VAL B CA 1
ATOM 2281 C C . VAL B 1 133 ? -13.109 -15.844 -0.422 1 98.25 133 VAL B C 1
ATOM 2283 O O . VAL B 1 133 ? -13.656 -16.125 0.646 1 98.25 133 VAL B O 1
ATOM 2286 N N . VAL B 1 134 ? -11.977 -16.391 -0.881 1 98 134 VAL B N 1
ATOM 2287 C CA . VAL B 1 134 ? -11.375 -17.469 -0.105 1 98 134 VAL B CA 1
ATOM 2288 C C . VAL B 1 134 ? -9.953 -17.078 0.306 1 98 134 VAL B C 1
ATOM 2290 O O . VAL B 1 134 ? -9.281 -17.828 1.022 1 98 134 VAL B O 1
ATOM 2293 N N . GLY B 1 135 ? -9.477 -15.953 -0.107 1 97.19 135 GLY B N 1
ATOM 2294 C CA . GLY B 1 135 ? -8.148 -15.477 0.235 1 97.19 135 GLY B CA 1
ATOM 2295 C C . GLY B 1 135 ? -7.84 -14.102 -0.33 1 97.19 135 GLY B C 1
ATOM 2296 O O . GLY B 1 135 ? -8.711 -13.461 -0.926 1 97.19 135 GLY B O 1
ATOM 2297 N N . VAL B 1 136 ? -6.672 -13.625 -0.085 1 96.5 136 VAL B N 1
ATOM 2298 C CA . VAL B 1 136 ? -6.148 -12.375 -0.629 1 96.5 136 VAL B CA 1
ATOM 2299 C C . VAL B 1 136 ? -4.637 -12.492 -0.819 1 96.5 136 VAL B C 1
ATOM 2301 O O . VAL B 1 136 ? -3.973 -13.258 -0.122 1 96.5 136 VAL B O 1
ATOM 2304 N N . ILE B 1 137 ? -4.148 -11.742 -1.795 1 94.88 137 ILE B N 1
ATOM 2305 C CA . ILE B 1 137 ? -2.713 -11.688 -2.049 1 94.88 137 ILE B CA 1
ATOM 2306 C C . ILE B 1 137 ? -2.271 -10.234 -2.197 1 94.88 137 ILE B C 1
ATOM 2308 O O . ILE B 1 137 ? -2.879 -9.469 -2.949 1 94.88 137 ILE B O 1
ATOM 2312 N N . SER B 1 138 ? -1.314 -9.844 -1.431 1 92.06 138 SER B N 1
ATOM 2313 C CA . SER B 1 138 ? -0.743 -8.508 -1.555 1 92.06 138 SER B CA 1
ATOM 2314 C C . SER B 1 138 ? 0.606 -8.547 -2.264 1 92.06 138 SER B C 1
ATOM 2316 O O . SER B 1 138 ? 1.164 -9.625 -2.49 1 92.06 138 SER B O 1
ATOM 2318 N N . ARG B 1 139 ? 1.069 -7.359 -2.627 1 91.38 139 ARG B N 1
ATOM 2319 C CA . ARG B 1 139 ? 2.412 -7.27 -3.188 1 91.38 139 ARG B CA 1
ATOM 2320 C C . ARG B 1 139 ? 3.455 -7.793 -2.207 1 91.38 139 ARG B C 1
ATOM 2322 O O . ARG B 1 139 ? 4.41 -8.461 -2.607 1 91.38 139 ARG B O 1
ATOM 2329 N N . GLY B 1 140 ? 3.225 -7.508 -0.948 1 91.56 140 GLY B N 1
ATOM 2330 C CA . GLY B 1 140 ? 4.125 -8.016 0.075 1 91.56 140 GLY B CA 1
ATOM 2331 C C . GLY B 1 140 ? 4.16 -9.531 0.142 1 91.56 140 GLY B C 1
ATOM 2332 O O . GLY B 1 140 ? 5.215 -10.125 0.384 1 91.56 140 GLY B O 1
ATOM 2333 N N . ASP B 1 141 ? 3.098 -10.133 -0.035 1 91.19 141 ASP B N 1
ATOM 2334 C CA . ASP B 1 141 ? 3.029 -11.586 -0.032 1 91.19 141 ASP B CA 1
ATOM 2335 C C . ASP B 1 141 ? 3.846 -12.18 -1.179 1 91.19 141 ASP B C 1
ATOM 2337 O O . ASP B 1 141 ? 4.527 -13.195 -1.005 1 91.19 141 ASP B O 1
ATOM 2341 N N . VAL B 1 142 ? 3.73 -11.547 -2.311 1 91.75 142 VAL B N 1
ATOM 2342 C CA . VAL B 1 142 ? 4.461 -12.008 -3.484 1 91.75 142 VAL B CA 1
ATOM 2343 C C . VAL B 1 142 ? 5.965 -11.891 -3.24 1 91.75 142 VAL B C 1
ATOM 2345 O O . VAL B 1 142 ? 6.719 -12.828 -3.496 1 91.75 142 VAL B O 1
ATOM 2348 N N . ILE B 1 143 ? 6.344 -10.781 -2.76 1 93.38 143 ILE B N 1
ATOM 2349 C CA . ILE B 1 143 ? 7.758 -10.539 -2.502 1 93.38 143 ILE B CA 1
ATOM 2350 C C . ILE B 1 143 ? 8.266 -11.523 -1.458 1 93.38 143 ILE B C 1
ATOM 2352 O O . ILE B 1 143 ? 9.375 -12.062 -1.589 1 93.38 143 ILE B O 1
ATOM 2356 N N . ARG B 1 144 ? 7.539 -11.727 -0.442 1 93.31 144 ARG B N 1
ATOM 2357 C CA . ARG B 1 144 ? 7.91 -12.688 0.589 1 93.31 144 ARG B CA 1
ATOM 2358 C C . ARG B 1 144 ? 8.086 -14.086 -0.005 1 93.31 144 ARG B C 1
ATOM 2360 O O . ARG B 1 144 ? 9.031 -14.797 0.343 1 93.31 144 ARG B O 1
ATOM 2367 N N . TYR B 1 145 ? 7.207 -14.414 -0.846 1 90.75 145 TYR B N 1
ATOM 2368 C CA . TYR B 1 145 ? 7.289 -15.711 -1.507 1 90.75 145 TYR B CA 1
ATOM 2369 C C . TYR B 1 145 ? 8.555 -15.82 -2.344 1 90.75 145 TYR B C 1
ATOM 2371 O O . TYR B 1 145 ? 9.266 -16.828 -2.281 1 90.75 145 TYR B O 1
ATOM 2379 N N . ILE B 1 146 ? 8.766 -14.859 -3.146 1 90.06 146 ILE B N 1
ATOM 2380 C CA . ILE B 1 146 ? 9.938 -14.844 -4.016 1 90.06 146 ILE B CA 1
ATOM 2381 C C . ILE B 1 146 ? 11.211 -14.914 -3.17 1 90.06 146 ILE B C 1
ATOM 2383 O O . ILE B 1 146 ? 12.133 -15.664 -3.486 1 90.06 146 ILE B O 1
ATOM 2387 N N . GLN B 1 147 ? 11.219 -14.148 -2.168 1 91.75 147 GLN B N 1
ATOM 2388 C CA . GLN B 1 147 ? 12.375 -14.164 -1.273 1 91.75 147 GLN B CA 1
ATOM 2389 C C . GLN B 1 147 ? 12.609 -15.555 -0.699 1 91.75 147 GLN B C 1
ATOM 2391 O O . GLN B 1 147 ? 13.727 -16.062 -0.728 1 91.75 147 GLN B O 1
ATOM 2396 N N . LYS B 1 148 ? 11.648 -16.203 -0.24 1 89.88 148 LYS B N 1
ATOM 2397 C CA . LYS B 1 148 ? 11.742 -17.484 0.436 1 89.88 148 LYS B CA 1
ATOM 2398 C C . LYS B 1 148 ? 12.047 -18.609 -0.555 1 89.88 148 LYS B C 1
ATOM 2400 O O . LYS B 1 148 ? 12.906 -19.453 -0.298 1 89.88 148 LYS B O 1
ATOM 2405 N N . LYS B 1 149 ? 11.438 -18.609 -1.713 1 88 149 LYS B N 1
ATOM 2406 C CA . LYS B 1 149 ? 11.461 -19.766 -2.604 1 88 149 LYS B CA 1
ATOM 2407 C C . LYS B 1 149 ? 12.539 -19.609 -3.674 1 88 149 LYS B C 1
ATOM 2409 O O . LYS B 1 149 ? 13.062 -20.609 -4.176 1 88 149 LYS B O 1
ATOM 2414 N N . ILE B 1 150 ? 12.82 -18.328 -3.99 1 84.88 150 ILE B N 1
ATOM 2415 C CA . ILE B 1 150 ? 13.703 -18.141 -5.137 1 84.88 150 ILE B CA 1
ATOM 2416 C C . ILE B 1 150 ? 15.047 -17.594 -4.668 1 84.88 150 ILE B C 1
ATOM 2418 O O . ILE B 1 150 ? 16.094 -18.047 -5.125 1 84.88 150 ILE B O 1
ATOM 2422 N N . ILE B 1 151 ? 15 -16.75 -3.756 1 88.88 151 ILE B N 1
ATOM 2423 C CA . ILE B 1 151 ? 16.25 -16.094 -3.361 1 88.88 151 ILE B CA 1
ATOM 2424 C C . ILE B 1 151 ? 16.922 -16.891 -2.26 1 88.88 151 ILE B C 1
ATOM 2426 O O . ILE B 1 151 ? 18.109 -17.219 -2.367 1 88.88 151 ILE B O 1
ATOM 2430 N N . ASP B 1 152 ? 16.156 -17.109 -1.218 1 84.62 152 ASP B N 1
ATOM 2431 C CA . ASP B 1 152 ? 16.75 -17.828 -0.094 1 84.62 152 ASP B CA 1
ATOM 2432 C C . ASP B 1 152 ? 16.828 -19.328 -0.382 1 84.62 152 ASP B C 1
ATOM 2434 O O . ASP B 1 152 ? 17.641 -20.031 0.206 1 84.62 152 ASP B O 1
ATOM 2438 N N . LYS B 1 153 ? 16.359 -19.906 -1.55 1 71.62 153 LYS B N 1
ATOM 2439 C CA . LYS B 1 153 ? 16.297 -21.328 -1.903 1 71.62 153 LYS B CA 1
ATOM 2440 C C . LYS B 1 153 ? 16.016 -22.188 -0.675 1 71.62 153 LYS B C 1
ATOM 2442 O O . LYS B 1 153 ? 16.766 -23.109 -0.368 1 71.62 153 LYS B O 1
ATOM 2447 N N . LEU B 1 154 ? 15.156 -21.75 0.361 1 48.81 154 LEU B N 1
ATOM 2448 C CA . LEU B 1 154 ? 14.727 -22.781 1.304 1 48.81 154 LEU B CA 1
ATOM 2449 C C . LEU B 1 154 ? 13.641 -23.656 0.694 1 48.81 154 LEU B C 1
ATOM 2451 O O . LEU B 1 154 ? 12.836 -23.188 -0.113 1 48.81 154 LEU B O 1
#

pLDDT: mean 86.3, std 16.96, range [37.69, 98.5]

Radius of gyration: 20.28 Å; Cα contacts (8 Å, |Δi|>4): 521; chains: 2; bounding box: 50×55×50 Å

Sequence (308 aa):
MKVKDFMITDVITANENSTIKDVMKTLVINKIGGVPIVNEENKLIGIVSDGDLIRNLKPQNEMLYNIYTFLLYVGKEELEDSVQSIKDQNIMTIAKKKGIYSVNPEDSIEDVLSILSKYHFKKIPVIDNDKKVVGVISRGDVIRYIQKKIIDKLMKVKDFMITDVITANENSTIKDVMKTLVINKIGGVPIVNEENKLIGIVSDGDLIRNLKPQNEMLYNIYTFLLYVGKEELEDSVQSIKDQNIMTIAKKKGIYSVNPEDSIEDVLSILSKYHFKKIPVIDNDKKVVGVISRGDVIRYIQKKIIDKL

Organism: NCBI:txid2716538

Secondary structure (DSSP, 8-state):
-BGGGTSB-S---EETT-BHHHHHHHHHHHT-SEEEEE-TT-BEEEEEEHHHHHHHHS-GGGTT--HHHHHHS-SHHHHHHHHHHHTTSBGGGTSB-SS---B-TTSBHHHHHHHHHHS--SEEEEE-TT-BEEEEEEHHHHHHHHIIIIIS--/-BGGGTSB-S---EETT-BHHHHHHHHHHHT-SEEEEE-TT-BEEEEEEHHHHHHHHS-GGGTTS-HHHHHHH-SHHHHHHHHHHHTTSBGGGTSB-SS---B-TTSBHHHHHHHHHHS--SEEEEE-TT-BEEEEEEHHHHHHHHIIIIIS--